Protein AF-A0A2V8Y2F1-F1 (afdb_monomer)

Sequence (222 aa):
MEEKAVNDWLDIAPEYLNFLLTFMWNPPRAFAEVAGSGKISRAITSILLGGVGFSYLIVLTAASPDLRKDTGKLAHLLRGLDYRLLPVAAVLLFTALGVVSHLAGKGYASLSKLGTKRVGKWDPKLGGAVEDSVNAAAGFAAVFVPFAAALLCAASWWPMHPRLGMMVAAGFPAVMAIVYFPWSLKSTHPHTGFFQAYFAFSGGLVLFVLVLTGLMRLVKAI

Radius of gyration: 19.15 Å; Cα contacts (8 Å, |Δi|>4): 283; chains: 1; bounding box: 52×43×52 Å

Solvent-accessible surface area (backbone atoms only — not comparable to full-atom values): 11508 Å² total; per-residue (Å²): 130,84,82,74,76,88,81,51,69,82,67,41,50,60,58,28,51,51,40,47,57,34,36,76,76,38,37,48,69,52,31,57,93,51,42,51,60,55,50,74,47,66,66,43,51,50,32,23,52,34,17,40,54,52,20,48,53,46,57,72,69,42,76,76,62,74,42,88,80,50,88,47,73,65,39,58,59,54,70,74,51,62,73,87,50,46,53,60,52,47,46,54,49,32,40,49,45,19,50,50,30,46,56,31,8,47,50,40,34,54,54,48,57,77,78,40,92,67,81,60,72,80,32,37,34,73,39,74,43,67,30,17,28,38,41,17,21,32,49,44,38,22,47,49,46,29,53,51,44,50,51,54,50,52,56,47,76,41,95,59,56,72,68,57,44,46,46,53,70,47,44,52,57,45,50,43,59,70,49,52,44,20,38,28,38,25,24,14,23,41,98,27,47,53,54,6,22,38,43,10,39,55,46,7,50,52,51,49,52,51,52,52,55,51,49,56,52,51,63,72,73,108

Nearest PDB structures (foldseek):
  2j96-assembly1_B  TM=2.165E-01  e=4.620E+00  Mastigocladus laminosus

Secondary structure (DSSP, 8-state):
-------SHHHHHHHHHHHHHHHHH-HHHHTTTTTT--S--HHHHHHHHHHHHHHHHHHHHS----GGG--SHHHHHHHTS-TTTHHHHHHHHHHHHHHHHHHHHHHHHHHHHHH----STTS----S-HHHHHHHHHHHHHHHHHHHHHHHHHHHHS---HHHHHIIIIIHHHHIIIIIHHHHHHHHSTT--HHHHHHHHHHHHHHHHHHHHHHHHHHTT-

Mean predicted aligned error: 8.05 Å

Structure (mmCIF, N/CA/C/O backbone):
data_AF-A0A2V8Y2F1-F1
#
_entry.id   AF-A0A2V8Y2F1-F1
#
loop_
_atom_site.group_PDB
_atom_site.id
_atom_site.type_symbol
_atom_site.label_atom_id
_atom_site.label_alt_id
_atom_site.label_comp_id
_atom_site.label_asym_id
_atom_site.label_entity_id
_atom_site.label_seq_id
_atom_site.pdbx_PDB_ins_code
_atom_site.Cartn_x
_atom_site.Cartn_y
_atom_site.Cartn_z
_atom_site.occupancy
_atom_site.B_iso_or_equiv
_atom_site.auth_seq_id
_atom_site.auth_comp_id
_atom_site.auth_asym_id
_atom_site.auth_atom_id
_atom_site.pdbx_PDB_model_num
ATOM 1 N N . MET A 1 1 ? 20.956 -22.434 0.386 1.00 36.25 1 MET A N 1
ATOM 2 C CA . MET A 1 1 ? 20.276 -21.837 1.552 1.00 36.25 1 MET A CA 1
ATOM 3 C C . MET A 1 1 ? 19.124 -22.750 1.886 1.00 36.25 1 MET A C 1
ATOM 5 O O . MET A 1 1 ? 18.288 -22.955 1.0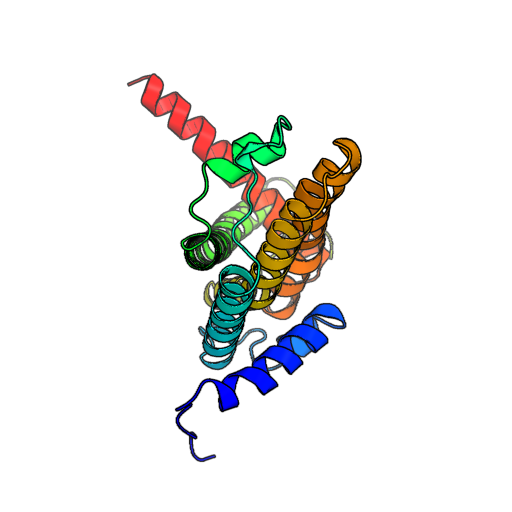16 1.00 36.25 1 MET A O 1
ATOM 9 N N . GLU A 1 2 ? 19.140 -23.366 3.063 1.00 34.84 2 GLU A N 1
ATOM 10 C CA . GLU A 1 2 ? 18.008 -24.160 3.541 1.00 34.84 2 GLU A CA 1
ATOM 11 C C . GLU A 1 2 ? 16.803 -23.239 3.737 1.00 34.84 2 GLU A C 1
ATOM 13 O O . GLU A 1 2 ? 16.893 -22.205 4.400 1.00 34.84 2 GLU A O 1
ATOM 18 N N . GLU A 1 3 ? 15.692 -23.588 3.096 1.00 43.00 3 GLU A N 1
ATOM 19 C CA . GLU A 1 3 ? 14.428 -22.873 3.190 1.00 43.00 3 GLU A CA 1
ATOM 20 C C . GLU A 1 3 ? 13.840 -23.156 4.580 1.00 43.00 3 GLU A C 1
ATOM 22 O O . GLU A 1 3 ? 13.180 -24.170 4.807 1.00 43.00 3 GLU A O 1
ATOM 27 N N . LYS A 1 4 ? 14.166 -22.304 5.559 1.00 49.72 4 LYS A N 1
ATOM 28 C CA . LYS A 1 4 ? 13.640 -22.425 6.921 1.00 49.72 4 LYS A CA 1
ATOM 29 C C . LYS A 1 4 ? 12.127 -22.210 6.852 1.00 49.72 4 LYS A C 1
ATOM 31 O O . LYS A 1 4 ? 11.665 -21.121 6.515 1.00 49.72 4 LYS A O 1
ATOM 36 N N . ALA A 1 5 ? 11.359 -23.267 7.103 1.00 48.41 5 ALA A N 1
ATOM 37 C CA . ALA A 1 5 ? 9.909 -23.190 7.162 1.00 48.41 5 ALA A CA 1
ATOM 38 C C . ALA A 1 5 ? 9.511 -22.162 8.233 1.00 48.41 5 ALA A C 1
ATOM 40 O O . ALA A 1 5 ? 9.839 -22.333 9.405 1.00 48.41 5 ALA A O 1
ATOM 41 N N . VAL A 1 6 ? 8.854 -21.081 7.807 1.00 51.31 6 VAL A N 1
ATOM 42 C CA . VAL A 1 6 ? 8.252 -20.076 8.691 1.00 51.31 6 VAL A CA 1
ATOM 43 C C . VAL A 1 6 ? 7.164 -20.789 9.491 1.00 51.31 6 VAL A C 1
ATOM 45 O O . VAL A 1 6 ? 6.084 -21.042 8.960 1.00 51.31 6 VAL A O 1
ATOM 48 N N . ASN A 1 7 ? 7.484 -21.187 10.722 1.00 54.84 7 ASN A N 1
ATOM 49 C CA . ASN A 1 7 ? 6.624 -22.053 11.528 1.00 54.84 7 ASN A CA 1
ATOM 50 C C . ASN A 1 7 ? 5.926 -21.303 12.670 1.00 54.84 7 ASN A C 1
ATOM 52 O O . ASN A 1 7 ? 4.973 -21.846 13.222 1.00 54.84 7 ASN A O 1
ATOM 56 N N . ASP A 1 8 ? 6.334 -20.070 13.000 1.00 66.69 8 ASP A N 1
ATOM 57 C CA . ASP A 1 8 ? 5.710 -19.312 14.087 1.00 66.69 8 ASP A CA 1
ATOM 58 C C . ASP A 1 8 ? 5.699 -17.788 13.852 1.00 66.69 8 ASP A C 1
ATOM 60 O O . ASP A 1 8 ? 6.547 -17.226 13.154 1.00 66.69 8 ASP A O 1
ATOM 64 N N . TRP A 1 9 ? 4.737 -17.090 14.462 1.00 67.81 9 TRP A N 1
ATOM 65 C CA . TRP A 1 9 ? 4.587 -15.627 14.397 1.00 67.81 9 TRP A CA 1
ATOM 66 C C . TRP A 1 9 ? 5.848 -14.880 14.859 1.00 67.81 9 TRP A C 1
ATOM 68 O O . TRP A 1 9 ? 6.162 -13.796 14.361 1.00 67.81 9 TRP A O 1
ATOM 78 N N . LEU A 1 10 ? 6.592 -15.479 15.791 1.00 75.81 10 LEU A N 1
ATOM 79 C CA . LEU A 1 10 ? 7.844 -14.942 16.321 1.00 75.81 10 LEU A CA 1
ATOM 80 C C . LEU A 1 10 ? 8.955 -14.839 15.267 1.00 75.81 10 LEU A C 1
ATOM 82 O O . LEU A 1 10 ? 9.834 -13.994 15.422 1.00 75.81 10 LEU A O 1
ATOM 86 N N . ASP A 1 11 ? 8.884 -15.617 14.183 1.00 79.56 11 ASP A N 1
ATOM 87 C CA . ASP A 1 11 ? 9.812 -15.500 13.053 1.00 79.56 11 ASP A CA 1
ATOM 88 C C . ASP A 1 11 ? 9.405 -14.359 12.102 1.00 79.56 11 ASP A C 1
ATOM 90 O O . ASP A 1 11 ? 10.255 -13.681 11.530 1.00 79.56 11 ASP A O 1
ATOM 94 N N . ILE A 1 12 ? 8.099 -14.095 11.969 1.00 83.88 12 ILE A N 1
ATOM 95 C CA . ILE A 1 12 ? 7.548 -13.065 11.071 1.00 83.88 12 ILE A CA 1
ATOM 96 C C . ILE A 1 12 ? 7.687 -11.664 11.678 1.00 83.88 12 ILE A C 1
ATOM 98 O O . ILE A 1 12 ? 7.919 -10.691 10.958 1.00 83.88 12 ILE A O 1
ATOM 102 N N . ALA A 1 13 ? 7.541 -11.529 12.999 1.00 86.25 13 ALA A N 1
ATOM 103 C CA . ALA A 1 13 ? 7.488 -10.227 13.662 1.00 86.25 13 ALA A CA 1
ATOM 104 C C . ALA A 1 13 ? 8.754 -9.359 13.464 1.00 86.25 13 ALA A C 1
ATOM 106 O O . ALA A 1 13 ? 8.596 -8.171 13.160 1.00 86.25 13 ALA A O 1
ATOM 107 N N . PRO A 1 14 ? 9.994 -9.884 13.575 1.00 89.81 14 PRO A N 1
ATOM 108 C CA . PRO A 1 14 ? 11.203 -9.101 13.317 1.00 89.81 14 PRO A CA 1
ATOM 109 C C . PRO A 1 14 ? 11.311 -8.640 11.860 1.00 89.81 14 PRO A C 1
ATOM 111 O O . PRO A 1 14 ? 11.638 -7.480 11.605 1.00 89.81 14 PRO A O 1
ATOM 114 N N . GLU A 1 15 ? 10.998 -9.521 10.905 1.00 91.44 15 GLU A N 1
ATOM 115 C CA . GLU A 1 15 ? 11.014 -9.196 9.474 1.00 91.44 15 GLU A CA 1
ATOM 116 C C . GLU A 1 15 ? 9.968 -8.133 9.137 1.00 91.44 15 GLU A C 1
ATOM 118 O O . GLU A 1 15 ? 10.270 -7.148 8.459 1.00 91.44 15 GLU A O 1
ATOM 123 N N . TYR A 1 16 ? 8.758 -8.28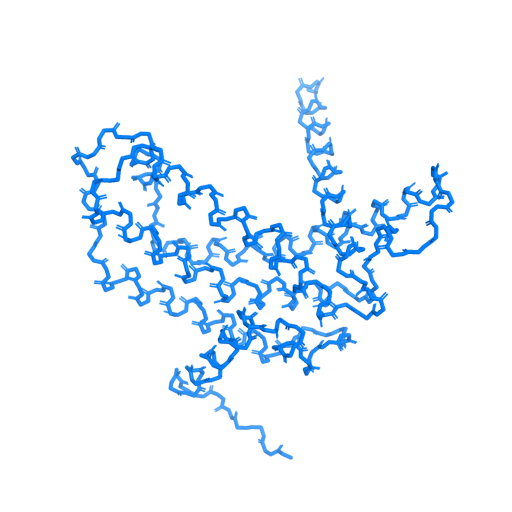3 9.680 1.00 93.56 16 TYR A N 1
ATOM 124 C CA . TYR A 1 16 ? 7.686 -7.304 9.563 1.00 93.56 16 TYR A CA 1
ATOM 125 C C . TYR A 1 16 ? 8.082 -5.944 10.142 1.00 93.56 16 TYR A C 1
ATOM 127 O O . TYR A 1 16 ? 7.915 -4.927 9.469 1.00 93.56 16 TYR A O 1
ATOM 135 N N . LEU A 1 17 ? 8.645 -5.899 11.354 1.00 93.19 17 LEU A N 1
ATOM 136 C CA . LEU A 1 17 ? 9.056 -4.640 11.978 1.00 93.19 17 LEU A CA 1
ATOM 137 C C . LEU A 1 17 ? 10.177 -3.958 11.184 1.00 93.19 17 LEU A C 1
ATOM 139 O O . LEU A 1 17 ? 10.137 -2.745 10.972 1.00 93.19 17 LEU A O 1
ATOM 143 N N . ASN A 1 18 ? 11.150 -4.733 10.702 1.00 95.06 18 ASN A N 1
ATOM 144 C CA . ASN A 1 18 ? 12.218 -4.214 9.858 1.00 95.06 18 ASN A CA 1
ATOM 145 C C . ASN A 1 18 ? 11.672 -3.659 8.534 1.00 95.06 18 ASN A C 1
ATOM 147 O O . ASN A 1 18 ? 12.053 -2.559 8.123 1.00 95.06 18 ASN A O 1
ATOM 151 N N . PHE A 1 19 ? 10.742 -4.374 7.893 1.00 96.19 19 PHE A N 1
ATOM 152 C CA . PHE A 1 19 ? 10.069 -3.896 6.689 1.00 96.19 19 PHE A CA 1
ATOM 153 C C . PHE A 1 19 ? 9.283 -2.614 6.965 1.00 96.19 19 PHE A C 1
ATOM 155 O O . PHE A 1 19 ? 9.448 -1.646 6.232 1.00 96.19 19 PHE A O 1
ATOM 162 N N . LEU A 1 20 ? 8.480 -2.571 8.033 1.00 95.06 20 LEU A N 1
ATOM 163 C CA . LEU A 1 20 ? 7.682 -1.412 8.437 1.00 95.06 20 LEU A CA 1
ATOM 164 C C . LEU A 1 20 ? 8.558 -0.165 8.602 1.00 95.06 20 LEU A C 1
ATOM 166 O O . LEU A 1 20 ? 8.306 0.863 7.975 1.00 95.06 20 LEU A O 1
ATOM 170 N N . LEU A 1 21 ? 9.612 -0.265 9.414 1.00 95.12 21 LEU A N 1
ATOM 171 C CA . LEU A 1 21 ? 10.534 0.841 9.673 1.00 95.12 21 LEU A CA 1
ATOM 172 C C . LEU A 1 21 ? 11.270 1.274 8.401 1.00 95.12 21 LEU A C 1
ATOM 174 O O . LEU A 1 21 ? 11.359 2.468 8.100 1.00 95.12 21 LEU A O 1
ATOM 178 N N . THR A 1 22 ? 11.754 0.306 7.621 1.00 96.12 22 THR A N 1
ATOM 179 C CA . THR A 1 22 ? 12.454 0.584 6.365 1.00 96.12 22 THR A CA 1
ATOM 180 C C . THR A 1 22 ? 11.519 1.220 5.346 1.00 96.12 22 THR A C 1
ATOM 182 O O . THR A 1 22 ? 11.924 2.161 4.676 1.00 96.12 22 THR A O 1
ATOM 185 N N . PHE A 1 23 ? 10.269 0.774 5.241 1.00 95.88 23 PHE A N 1
ATOM 186 C CA . PHE A 1 23 ? 9.280 1.330 4.324 1.00 95.88 23 PHE A CA 1
ATOM 187 C C . PHE A 1 23 ? 8.944 2.776 4.686 1.00 95.88 23 PHE A C 1
ATOM 189 O O . PHE A 1 23 ? 8.887 3.627 3.803 1.00 95.88 23 PHE A O 1
ATOM 196 N N . MET A 1 24 ? 8.780 3.076 5.976 1.00 93.06 24 MET A N 1
ATOM 197 C CA . MET A 1 24 ? 8.496 4.437 6.439 1.00 93.06 24 MET A CA 1
ATOM 198 C C . MET A 1 24 ? 9.642 5.412 6.138 1.00 93.06 24 MET A C 1
ATOM 200 O O . MET A 1 24 ? 9.391 6.575 5.834 1.00 93.06 24 MET A O 1
ATOM 204 N N . TRP A 1 25 ? 10.895 4.952 6.197 1.00 92.94 25 TRP A N 1
ATOM 205 C CA . TRP A 1 25 ? 12.065 5.807 5.971 1.00 92.94 25 TRP A CA 1
ATOM 206 C C . TRP A 1 25 ? 12.542 5.835 4.512 1.00 92.94 25 TRP A C 1
ATOM 208 O O . TRP A 1 25 ? 12.984 6.861 3.998 1.00 92.94 25 TRP A O 1
ATOM 218 N N . ASN A 1 26 ? 12.499 4.688 3.838 1.00 94.06 26 ASN A N 1
ATOM 219 C CA . ASN A 1 26 ? 13.033 4.469 2.499 1.00 94.06 26 ASN A CA 1
ATOM 220 C C . ASN A 1 26 ? 12.295 3.302 1.800 1.00 94.06 26 ASN A C 1
ATOM 222 O O . ASN A 1 26 ? 12.820 2.183 1.749 1.00 94.06 26 ASN A O 1
ATOM 226 N N . PRO A 1 27 ? 11.106 3.553 1.209 1.00 92.75 27 PRO A N 1
ATOM 227 C CA . PRO A 1 27 ? 10.323 2.525 0.521 1.00 92.75 27 PRO A CA 1
ATOM 228 C C . PRO A 1 27 ? 11.118 1.720 -0.523 1.00 92.75 27 PRO A C 1
ATOM 230 O O . PRO A 1 27 ? 11.019 0.495 -0.501 1.00 92.75 27 PRO A O 1
ATOM 233 N N . PRO A 1 28 ? 11.977 2.325 -1.376 1.00 93.69 28 PRO A N 1
ATOM 234 C CA . PRO A 1 28 ? 12.817 1.564 -2.307 1.00 93.69 28 PRO A CA 1
ATOM 235 C C . PRO A 1 28 ? 13.666 0.484 -1.652 1.00 93.69 28 PRO A C 1
ATOM 237 O O . PRO A 1 28 ? 13.802 -0.605 -2.201 1.00 93.69 28 PRO A O 1
ATOM 240 N N . ARG A 1 29 ? 14.226 0.776 -0.476 1.00 95.06 29 ARG A N 1
ATOM 241 C CA . ARG A 1 29 ? 15.045 -0.187 0.256 1.00 95.06 29 ARG A CA 1
ATOM 242 C C . ARG A 1 29 ? 14.203 -1.338 0.804 1.00 95.06 29 ARG A C 1
ATOM 244 O O . ARG A 1 29 ? 14.675 -2.467 0.788 1.00 95.06 29 ARG A O 1
ATOM 251 N N . ALA A 1 30 ? 12.969 -1.070 1.231 1.00 95.75 30 ALA A N 1
ATOM 252 C CA . ALA A 1 30 ? 12.065 -2.096 1.749 1.00 95.75 30 ALA A CA 1
ATOM 253 C C . ALA A 1 30 ? 11.664 -3.132 0.681 1.00 95.75 30 ALA A C 1
ATOM 255 O O . ALA A 1 30 ? 11.456 -4.294 1.007 1.00 95.75 30 ALA A O 1
ATOM 256 N N . PHE A 1 31 ? 11.601 -2.734 -0.595 1.00 96.00 31 PHE A N 1
ATOM 257 C CA . PHE A 1 31 ? 11.269 -3.629 -1.714 1.00 96.00 31 PHE A CA 1
ATOM 258 C C . PHE A 1 31 ? 12.482 -4.117 -2.514 1.00 96.00 31 PHE A C 1
ATOM 260 O O . PHE A 1 31 ? 12.295 -4.733 -3.561 1.00 96.00 31 PHE A O 1
ATOM 267 N N . ALA A 1 32 ? 13.712 -3.851 -2.066 1.00 93.31 32 ALA A N 1
ATOM 268 C CA . ALA A 1 32 ? 14.913 -4.077 -2.873 1.00 93.31 32 ALA A CA 1
ATOM 269 C C . ALA A 1 32 ? 15.027 -5.515 -3.416 1.00 93.31 32 ALA A C 1
ATOM 271 O O . ALA A 1 32 ? 15.434 -5.707 -4.557 1.00 93.31 32 ALA A O 1
ATOM 272 N N . GLU A 1 33 ? 14.612 -6.512 -2.634 1.00 90.69 33 GLU A N 1
ATOM 273 C CA . GLU A 1 33 ? 14.692 -7.933 -3.003 1.00 90.69 33 GLU A CA 1
ATOM 274 C C . GLU A 1 33 ? 13.604 -8.391 -3.985 1.00 90.69 33 GLU A C 1
ATOM 276 O O . GLU A 1 33 ? 13.720 -9.454 -4.590 1.00 90.69 33 GLU A O 1
ATOM 281 N N . VAL A 1 34 ? 12.538 -7.604 -4.156 1.00 92.56 34 VAL A N 1
ATOM 282 C CA . VAL A 1 34 ? 11.378 -7.965 -4.994 1.00 92.56 34 VAL A CA 1
ATOM 283 C C . VAL A 1 34 ? 11.178 -7.034 -6.186 1.00 92.56 34 VAL A C 1
ATOM 285 O O . VAL A 1 34 ? 10.284 -7.267 -7.005 1.00 92.56 34 VAL A O 1
ATOM 288 N N . ALA A 1 35 ? 11.995 -5.986 -6.286 1.00 92.31 35 ALA A N 1
ATOM 289 C CA . ALA A 1 35 ? 11.921 -4.977 -7.328 1.00 92.31 35 ALA A CA 1
ATOM 290 C C . ALA A 1 35 ? 12.106 -5.596 -8.722 1.00 92.31 35 ALA A C 1
ATOM 292 O O . ALA A 1 35 ? 13.145 -6.173 -9.033 1.00 92.31 35 ALA A O 1
ATOM 293 N N . GLY A 1 36 ? 11.086 -5.463 -9.572 1.00 90.12 36 GLY A N 1
ATOM 294 C CA . GLY A 1 36 ? 11.068 -5.973 -10.941 1.00 90.12 36 GLY A CA 1
ATOM 295 C C . GLY A 1 36 ? 11.156 -7.492 -11.053 1.00 90.12 36 GLY A C 1
ATOM 296 O O . GLY A 1 36 ? 11.567 -7.995 -12.096 1.00 90.12 36 GLY A O 1
ATOM 297 N N . SER A 1 37 ? 10.795 -8.220 -9.994 1.00 91.69 37 SER A N 1
ATOM 298 C CA . SER A 1 37 ? 10.843 -9.684 -9.982 1.00 91.69 37 SER A CA 1
ATOM 299 C C . SER A 1 37 ? 9.823 -10.327 -10.925 1.00 91.69 37 SER A C 1
ATOM 301 O O . SER A 1 37 ? 10.031 -11.466 -11.351 1.00 91.69 37 SER A O 1
ATOM 303 N N . GLY A 1 38 ? 8.720 -9.634 -11.239 1.00 89.69 38 GLY A N 1
ATOM 304 C CA . GLY A 1 38 ? 7.641 -10.164 -12.073 1.00 89.69 38 GLY A CA 1
ATOM 305 C C . GLY A 1 38 ? 6.954 -11.401 -11.484 1.00 89.69 38 GLY A C 1
ATOM 306 O O . GLY A 1 38 ? 6.308 -12.151 -12.211 1.00 89.69 38 GLY A O 1
ATOM 307 N N . LYS A 1 39 ? 7.120 -11.649 -10.180 1.00 93.38 39 LYS A N 1
ATOM 308 C CA . LYS A 1 39 ? 6.553 -12.789 -9.449 1.00 93.38 39 LYS A CA 1
ATOM 309 C C . LYS A 1 39 ? 5.985 -12.313 -8.122 1.00 93.38 39 LYS A C 1
ATOM 311 O O . LYS A 1 39 ? 6.545 -11.417 -7.495 1.00 93.38 39 LYS A O 1
ATOM 316 N N . ILE A 1 40 ? 4.903 -12.935 -7.659 1.00 91.06 40 ILE A N 1
ATOM 317 C CA . ILE A 1 40 ? 4.371 -12.658 -6.319 1.00 91.06 40 ILE A CA 1
ATOM 318 C C . ILE A 1 40 ? 5.378 -13.177 -5.291 1.00 91.06 40 ILE A C 1
ATOM 320 O O . ILE A 1 40 ? 5.714 -14.363 -5.275 1.00 91.06 40 ILE A O 1
ATOM 324 N N . SER A 1 41 ? 5.888 -12.280 -4.452 1.00 93.50 41 SER A N 1
ATOM 325 C CA . SER A 1 41 ? 6.909 -12.617 -3.469 1.00 93.50 41 SER A CA 1
ATOM 326 C C . SER A 1 41 ? 6.287 -13.274 -2.243 1.00 93.50 41 SER A C 1
ATOM 328 O O . SER A 1 41 ? 5.414 -12.705 -1.579 1.00 93.50 41 SER A O 1
ATOM 330 N N . ARG A 1 42 ? 6.799 -14.459 -1.897 1.00 91.06 42 ARG A N 1
ATOM 331 C CA . ARG A 1 42 ? 6.457 -15.141 -0.644 1.00 91.06 42 ARG A CA 1
ATOM 332 C C . ARG A 1 42 ? 6.828 -14.281 0.564 1.00 91.06 42 ARG A C 1
ATOM 334 O O . ARG A 1 42 ? 6.019 -14.174 1.474 1.00 91.06 42 ARG A O 1
ATOM 341 N N . ALA A 1 43 ? 7.984 -13.615 0.533 1.00 90.94 43 ALA A N 1
ATOM 342 C CA . ALA A 1 43 ? 8.428 -12.736 1.612 1.00 90.94 43 ALA A CA 1
ATOM 343 C C . ALA A 1 43 ? 7.437 -11.585 1.832 1.00 90.94 43 ALA A C 1
ATOM 345 O O . ALA A 1 43 ? 6.917 -11.430 2.928 1.00 90.94 43 ALA A O 1
ATOM 346 N N . ILE A 1 44 ? 7.067 -10.846 0.779 1.00 93.31 44 ILE A N 1
ATOM 347 C CA . ILE A 1 44 ? 6.088 -9.747 0.893 1.00 93.31 44 ILE A CA 1
ATOM 348 C C . ILE A 1 44 ? 4.711 -10.253 1.333 1.00 93.31 44 ILE A C 1
ATOM 350 O O . ILE A 1 44 ? 4.013 -9.569 2.078 1.00 93.31 44 ILE A O 1
ATOM 354 N N . THR A 1 45 ? 4.329 -11.463 0.924 1.00 91.06 45 THR A N 1
ATOM 355 C CA . THR A 1 45 ? 3.096 -12.102 1.400 1.00 91.06 45 THR A CA 1
ATOM 356 C C . THR A 1 45 ? 3.167 -12.398 2.902 1.00 91.06 45 THR A C 1
ATOM 358 O O . THR A 1 45 ? 2.222 -12.091 3.623 1.00 91.06 45 THR A O 1
ATOM 361 N N . SER A 1 46 ? 4.292 -12.915 3.406 1.00 90.44 46 SER A N 1
ATOM 362 C CA . SER A 1 46 ? 4.516 -13.091 4.847 1.00 90.44 46 SER A CA 1
ATOM 363 C C . SER A 1 46 ? 4.489 -11.757 5.598 1.00 90.44 46 SER A C 1
ATOM 365 O O . SER A 1 46 ? 3.851 -11.664 6.643 1.00 90.44 46 SER A O 1
ATOM 367 N N . ILE A 1 47 ? 5.094 -10.698 5.044 1.00 93.94 47 ILE A N 1
ATOM 368 C CA . ILE A 1 47 ? 5.041 -9.338 5.606 1.00 93.94 47 ILE A CA 1
ATOM 369 C C . ILE A 1 47 ? 3.599 -8.813 5.668 1.00 93.94 47 ILE A C 1
ATOM 371 O O . ILE A 1 47 ? 3.203 -8.228 6.676 1.00 93.94 47 ILE A O 1
ATOM 375 N N . LEU A 1 48 ? 2.792 -9.043 4.628 1.00 92.62 48 LEU A N 1
ATOM 376 C CA . LEU A 1 48 ? 1.368 -8.701 4.610 1.00 92.62 48 LEU A CA 1
ATOM 377 C C . LEU A 1 48 ? 0.600 -9.417 5.725 1.00 92.62 48 LEU A C 1
ATOM 379 O O . LEU A 1 48 ? -0.150 -8.769 6.455 1.00 92.62 48 LEU A O 1
ATOM 383 N N . LEU A 1 49 ? 0.811 -10.725 5.886 1.00 89.88 49 LEU A N 1
ATOM 384 C CA . LEU A 1 49 ? 0.224 -11.493 6.989 1.00 89.88 49 LEU A CA 1
ATOM 385 C C . LEU A 1 49 ? 0.699 -10.967 8.353 1.00 89.88 49 LEU A C 1
ATOM 387 O O . LEU A 1 49 ? -0.110 -10.865 9.273 1.00 89.88 49 LEU A O 1
ATOM 391 N N . GLY A 1 50 ? 1.963 -10.542 8.444 1.00 90.12 50 GLY A N 1
ATOM 392 C CA . GLY A 1 50 ? 2.524 -9.741 9.533 1.00 90.12 50 GLY A CA 1
ATOM 393 C C . GLY A 1 50 ? 1.667 -8.516 9.861 1.00 90.12 50 GLY A C 1
ATOM 394 O O . GLY A 1 50 ? 1.130 -8.384 10.957 1.00 90.12 50 GLY A O 1
ATOM 395 N N . GLY A 1 51 ? 1.455 -7.635 8.886 1.00 91.56 51 GLY A N 1
ATOM 396 C CA . GLY A 1 51 ? 0.645 -6.429 9.069 1.00 91.56 51 GLY A CA 1
ATOM 397 C C . GLY A 1 51 ? -0.799 -6.720 9.487 1.00 91.56 51 GLY A C 1
ATOM 398 O O . GLY A 1 51 ? -1.338 -6.052 10.372 1.00 91.56 51 GLY A O 1
ATOM 399 N N . VAL A 1 52 ? -1.414 -7.758 8.911 1.00 89.56 52 VAL A N 1
ATOM 400 C CA . VAL A 1 52 ? -2.766 -8.212 9.277 1.00 89.56 52 VAL A CA 1
ATOM 401 C C . VAL A 1 52 ? -2.806 -8.721 10.713 1.00 89.56 52 VAL A C 1
ATOM 403 O O . VAL A 1 52 ? -3.634 -8.252 11.495 1.00 89.56 52 VAL A O 1
ATOM 406 N N . GLY A 1 53 ? -1.903 -9.628 11.089 1.00 88.62 53 GLY A N 1
ATOM 407 C CA . GLY A 1 53 ? -1.805 -10.146 12.454 1.00 88.62 53 GLY A CA 1
ATOM 408 C C . GLY A 1 53 ? -1.597 -9.023 13.469 1.00 88.62 53 GLY A C 1
ATOM 409 O O . GLY A 1 53 ? -2.312 -8.945 14.468 1.00 88.62 53 GLY A O 1
ATOM 410 N N . PHE A 1 54 ? -0.708 -8.076 13.162 1.00 89.62 54 PHE A N 1
ATOM 411 C CA . PHE A 1 54 ? -0.468 -6.914 14.013 1.00 89.62 54 PHE A CA 1
ATOM 412 C C . PHE A 1 54 ? -1.701 -6.007 14.132 1.00 89.62 54 PHE A C 1
ATOM 414 O O . PHE A 1 54 ? -2.033 -5.551 15.226 1.00 89.62 54 PHE A O 1
ATOM 421 N N . SER A 1 55 ? -2.440 -5.795 13.041 1.00 89.12 55 SER A N 1
ATOM 422 C CA . SER A 1 55 ? -3.691 -5.032 13.084 1.00 89.12 55 SER A CA 1
ATOM 423 C C . SER A 1 55 ? -4.774 -5.713 13.929 1.00 89.12 55 SER A C 1
ATOM 425 O O . SER A 1 55 ? -5.478 -5.032 14.673 1.00 89.12 55 SER A O 1
ATOM 427 N N . TYR A 1 56 ? -4.864 -7.048 13.900 1.00 87.19 56 TYR A N 1
ATOM 428 C CA . TYR A 1 56 ? -5.750 -7.796 14.790 1.00 87.19 56 TYR A CA 1
ATOM 429 C C . TYR A 1 56 ? -5.348 -7.643 16.253 1.00 87.19 56 TYR A C 1
ATOM 431 O O . TYR A 1 56 ? -6.218 -7.410 17.088 1.00 87.19 56 TYR A O 1
ATOM 439 N N . LEU A 1 57 ? -4.052 -7.711 16.570 1.00 87.25 57 LEU A N 1
ATOM 440 C CA . LEU A 1 57 ? -3.566 -7.459 17.929 1.00 87.25 57 LEU A CA 1
ATOM 441 C C . LEU A 1 57 ? -3.975 -6.065 18.414 1.00 87.25 57 LEU A C 1
ATOM 443 O O . LEU A 1 57 ? -4.471 -5.939 19.531 1.00 87.25 57 LEU A O 1
ATOM 447 N N . ILE A 1 58 ? -3.849 -5.036 17.571 1.00 86.88 58 ILE A N 1
ATOM 448 C CA . ILE A 1 58 ? -4.302 -3.675 17.893 1.00 86.88 58 ILE A CA 1
ATOM 449 C C . ILE A 1 58 ? -5.806 -3.657 18.182 1.00 86.88 58 ILE A C 1
ATOM 451 O O . ILE A 1 58 ? -6.215 -3.176 19.232 1.00 86.88 58 ILE A O 1
ATOM 455 N N . VAL A 1 59 ? -6.631 -4.211 17.290 1.00 81.19 59 VAL A N 1
ATOM 456 C CA . VAL A 1 59 ? -8.098 -4.190 17.432 1.00 81.19 59 VAL A CA 1
ATOM 457 C C . VAL A 1 59 ? -8.581 -4.999 18.641 1.00 81.19 59 VAL A C 1
ATOM 459 O O . VAL A 1 59 ? -9.568 -4.627 19.267 1.00 81.19 59 VAL A O 1
ATOM 462 N N . LEU A 1 60 ? -7.914 -6.107 18.971 1.00 82.44 60 LEU A N 1
ATOM 463 C CA . LEU A 1 60 ? -8.292 -6.966 20.098 1.00 82.44 60 LEU A CA 1
ATOM 464 C C . LEU A 1 60 ? -7.848 -6.403 21.452 1.00 82.44 60 LEU A C 1
ATOM 466 O O . LEU A 1 60 ? -8.534 -6.613 22.451 1.00 82.44 60 LEU A O 1
ATOM 470 N N . THR A 1 61 ? -6.702 -5.719 21.499 1.00 81.19 61 THR A N 1
ATOM 471 C CA . THR A 1 61 ? -6.160 -5.140 22.742 1.00 81.19 61 THR A CA 1
ATOM 472 C C . THR A 1 61 ? -6.709 -3.750 23.024 1.00 81.19 61 THR A C 1
ATOM 474 O O . THR A 1 61 ? -6.909 -3.389 24.185 1.00 81.19 61 THR A O 1
ATOM 477 N N . ALA A 1 62 ? -6.992 -2.970 21.983 1.00 70.06 62 ALA A N 1
ATOM 478 C CA . ALA A 1 62 ? -7.655 -1.697 22.143 1.00 70.06 62 ALA A CA 1
ATOM 479 C C . ALA A 1 62 ? -9.147 -1.946 22.403 1.00 70.06 62 ALA A C 1
ATOM 481 O O . ALA A 1 62 ? -9.852 -2.455 21.536 1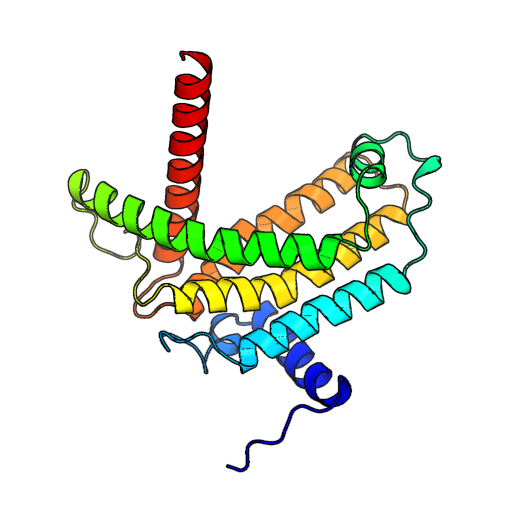.00 70.06 62 ALA A O 1
ATOM 482 N N . ALA A 1 63 ? -9.627 -1.612 23.607 1.00 55.94 63 ALA A N 1
ATOM 483 C CA . ALA A 1 63 ? -11.031 -1.739 23.992 1.00 55.94 63 ALA A CA 1
ATOM 484 C C . ALA A 1 63 ? -11.961 -1.281 22.858 1.00 55.94 63 ALA A C 1
ATOM 486 O O . ALA A 1 63 ? -11.777 -0.181 22.328 1.00 55.94 63 ALA A O 1
ATOM 487 N N . SER A 1 64 ? -12.934 -2.139 22.504 1.00 54.56 64 SER A N 1
ATOM 488 C CA . SER A 1 64 ? -13.906 -1.869 21.442 1.00 54.56 64 SER A CA 1
ATOM 489 C C . SER A 1 64 ? -14.433 -0.446 21.610 1.00 54.56 64 SER A C 1
ATOM 491 O O . SER A 1 64 ? -14.930 -0.142 22.697 1.00 54.56 64 SER A O 1
ATOM 493 N N . PRO A 1 65 ? -14.348 0.397 20.570 1.00 54.91 65 PRO A N 1
ATOM 494 C CA . PRO A 1 65 ? -14.844 1.762 20.589 1.00 54.91 65 PRO A CA 1
ATOM 495 C C . PRO A 1 65 ? -16.243 1.820 21.226 1.00 54.91 65 PRO A C 1
ATOM 497 O O . PRO A 1 65 ? -17.217 1.430 20.577 1.00 54.91 65 PRO A O 1
ATOM 500 N N . ASP A 1 66 ? -16.397 2.288 22.475 1.00 54.69 66 ASP A N 1
ATOM 501 C CA . ASP A 1 66 ? -17.729 2.588 23.028 1.00 54.69 66 ASP A CA 1
ATOM 502 C C . ASP A 1 66 ? -18.194 3.932 22.456 1.00 54.69 66 ASP A C 1
ATOM 504 O O . ASP A 1 66 ? -18.431 4.924 23.142 1.00 54.69 66 ASP A O 1
ATOM 508 N N . LEU A 1 67 ? -18.299 3.960 21.125 1.00 55.31 67 LEU A N 1
ATOM 509 C CA . LEU A 1 67 ? -18.722 5.107 20.335 1.00 55.31 67 LEU A CA 1
ATOM 510 C C . LEU A 1 67 ? -20.183 5.446 20.589 1.00 55.31 67 LEU A C 1
ATOM 512 O O . LEU A 1 67 ? -20.650 6.421 20.013 1.00 55.31 67 LEU A O 1
ATOM 516 N N . ARG A 1 68 ? -20.922 4.668 21.399 1.00 50.66 68 ARG A N 1
ATOM 517 C CA . ARG A 1 68 ? -22.373 4.797 21.630 1.00 50.66 68 ARG A CA 1
ATOM 518 C C . ARG A 1 68 ? -22.779 6.178 22.147 1.00 50.66 68 ARG A C 1
ATOM 520 O O . ARG A 1 68 ? -23.917 6.584 21.922 1.00 50.66 68 ARG A O 1
ATOM 527 N N . LYS A 1 69 ? -21.860 6.915 22.780 1.00 53.62 69 LYS A N 1
ATOM 528 C CA . LYS A 1 69 ? -22.105 8.263 23.322 1.00 53.62 69 LYS A CA 1
ATOM 529 C C . LYS A 1 69 ? -21.669 9.417 22.404 1.00 53.62 69 LYS A C 1
ATOM 531 O O . LYS A 1 69 ? -22.061 10.548 22.661 1.00 53.62 69 LYS A O 1
ATOM 536 N N . ASP A 1 70 ? -20.917 9.156 21.332 1.00 58.50 70 ASP A N 1
ATOM 537 C CA . ASP A 1 70 ? -20.421 10.198 20.417 1.00 58.50 70 ASP A CA 1
ATOM 538 C C . ASP A 1 70 ? -21.410 10.465 19.264 1.00 58.50 70 ASP A C 1
ATOM 540 O O . ASP A 1 70 ? -21.713 9.574 18.470 1.00 58.50 70 ASP A O 1
ATOM 544 N N . THR A 1 71 ? -21.945 11.685 19.180 1.00 59.88 71 THR A N 1
ATOM 545 C CA . THR A 1 71 ? -22.924 12.115 18.163 1.00 59.88 71 THR A CA 1
ATOM 546 C C . THR A 1 71 ? -22.285 12.578 16.847 1.00 59.88 71 THR A C 1
ATOM 548 O O . THR A 1 71 ? -22.994 12.969 15.915 1.00 59.88 71 THR A O 1
ATOM 551 N N . GLY A 1 72 ? -20.954 12.536 16.732 1.00 62.75 72 GLY A N 1
ATOM 552 C CA . GLY A 1 72 ? -20.233 12.931 15.528 1.00 62.75 72 GLY A CA 1
ATOM 553 C C . GLY A 1 72 ? -20.534 12.046 14.310 1.00 62.75 72 GLY A C 1
ATOM 554 O O . GLY A 1 72 ? -20.709 10.832 14.408 1.00 62.75 72 GLY A O 1
ATOM 555 N N . LYS A 1 73 ? -20.520 12.640 13.105 1.00 64.19 73 LYS A N 1
ATOM 556 C CA . LYS A 1 73 ? -20.708 11.910 11.830 1.00 64.19 73 LYS A CA 1
ATOM 557 C C . LYS A 1 73 ? -19.694 10.774 11.637 1.00 64.19 73 LYS A C 1
ATOM 559 O O . LYS A 1 73 ? -20.039 9.738 11.078 1.00 64.19 73 LYS A O 1
ATOM 564 N N . LEU A 1 74 ? -18.461 10.962 12.115 1.00 62.25 74 LEU A N 1
ATOM 565 C CA . LEU A 1 74 ? -17.419 9.935 12.084 1.00 62.25 74 LEU A CA 1
ATOM 566 C C . LEU A 1 74 ? -17.784 8.759 12.999 1.00 62.25 74 LEU A C 1
ATOM 568 O O . LEU A 1 74 ? -17.727 7.621 12.555 1.00 62.25 74 LEU A O 1
ATOM 572 N N . ALA A 1 75 ? -18.254 9.019 14.221 1.00 62.91 75 ALA A N 1
ATOM 573 C CA . ALA A 1 75 ? -18.727 7.975 15.127 1.00 62.91 75 ALA A CA 1
ATOM 574 C C . ALA A 1 75 ? -19.909 7.191 14.532 1.00 62.91 75 ALA A C 1
ATOM 576 O O . ALA A 1 75 ? -19.943 5.970 14.640 1.00 62.91 75 ALA A O 1
ATOM 577 N N . HIS A 1 76 ? -20.834 7.852 13.826 1.00 65.62 76 HIS A N 1
ATOM 578 C CA . HIS A 1 76 ? -21.921 7.161 13.123 1.00 65.62 76 HIS A CA 1
ATOM 579 C C . HIS A 1 76 ? -21.414 6.247 11.992 1.00 65.62 76 HIS A C 1
ATOM 581 O O . HIS A 1 76 ? -21.907 5.129 11.851 1.00 65.62 76 HIS A O 1
ATOM 587 N N . LEU A 1 77 ? -20.446 6.697 11.187 1.00 65.00 77 LEU A N 1
ATOM 588 C CA . LEU A 1 77 ? -19.832 5.874 10.137 1.00 65.00 77 LEU A CA 1
ATOM 589 C C . LEU A 1 77 ? -19.115 4.655 10.742 1.00 65.00 77 LEU A C 1
ATOM 591 O O . LEU A 1 77 ? -19.268 3.534 10.270 1.00 65.00 77 LEU A O 1
ATOM 595 N N . LEU A 1 78 ? -18.365 4.889 11.818 1.00 66.50 78 LEU A N 1
ATOM 596 C CA . LEU A 1 78 ? -17.537 3.896 12.487 1.00 66.50 78 LEU A CA 1
ATOM 597 C C . LEU A 1 78 ? -18.352 2.838 13.252 1.00 66.50 78 LEU A C 1
ATOM 599 O O . LEU A 1 78 ? -17.985 1.668 13.238 1.00 66.50 78 LEU A O 1
ATOM 603 N N . ARG A 1 79 ? -19.506 3.201 13.831 1.00 67.81 79 ARG A N 1
ATOM 604 C CA . ARG A 1 79 ? -20.434 2.254 14.487 1.00 67.81 79 ARG A CA 1
ATOM 605 C C . ARG A 1 79 ? -21.005 1.190 13.543 1.00 67.81 79 ARG A C 1
ATOM 607 O O . ARG A 1 79 ? -21.418 0.138 14.016 1.00 67.81 79 ARG A O 1
ATOM 614 N N . GLY A 1 80 ? -21.085 1.476 12.243 1.00 66.06 80 GLY A N 1
ATOM 615 C CA . GLY A 1 80 ? -21.598 0.536 11.243 1.00 66.06 80 GLY A CA 1
ATOM 616 C C . GLY A 1 80 ? -20.566 -0.479 10.748 1.00 66.06 80 GLY A C 1
ATOM 617 O O . GLY A 1 80 ? -20.918 -1.354 9.961 1.00 66.06 80 GLY A O 1
ATOM 618 N N . LEU A 1 81 ? -19.302 -0.357 11.166 1.00 69.06 81 LEU A N 1
ATOM 619 C CA . LEU A 1 81 ? -18.211 -1.211 10.707 1.00 69.06 81 LEU A CA 1
ATOM 620 C C . LEU A 1 81 ? -17.942 -2.332 11.712 1.00 69.06 81 LEU A C 1
ATOM 622 O O . LEU A 1 81 ? -17.736 -2.085 12.899 1.00 69.06 81 LEU A O 1
ATOM 626 N N . ASP A 1 82 ? -17.870 -3.569 11.222 1.00 74.31 82 ASP A N 1
ATOM 627 C CA . ASP A 1 82 ? -17.304 -4.665 12.003 1.00 74.31 82 ASP A CA 1
ATOM 628 C C . ASP A 1 82 ? -15.774 -4.555 11.991 1.00 74.31 82 ASP A C 1
ATOM 630 O O . ASP A 1 82 ? -15.101 -4.908 11.017 1.00 74.31 82 ASP A O 1
ATOM 634 N N . TYR A 1 83 ? -15.217 -4.061 13.095 1.00 70.06 83 TYR A N 1
ATOM 635 C CA . TYR A 1 83 ? -13.777 -3.875 13.268 1.00 70.06 83 TYR A CA 1
ATOM 636 C C . TYR A 1 83 ? -12.969 -5.167 13.126 1.00 70.06 83 TYR A C 1
ATOM 638 O O . TYR A 1 83 ? -11.793 -5.108 12.770 1.00 70.06 83 TYR A O 1
ATOM 646 N N . ARG A 1 84 ? -13.586 -6.336 13.345 1.00 72.44 84 ARG A N 1
ATOM 647 C CA . ARG A 1 84 ? -12.925 -7.638 13.169 1.00 72.44 84 ARG A CA 1
ATOM 648 C C . ARG A 1 84 ? -12.733 -7.992 11.698 1.00 72.44 84 ARG A C 1
ATOM 650 O O . ARG A 1 84 ? -11.842 -8.770 11.369 1.00 72.44 84 ARG A O 1
ATOM 657 N N . LEU A 1 85 ? -13.547 -7.428 10.809 1.00 77.12 85 LEU A N 1
ATOM 658 C CA . LEU A 1 85 ? -13.447 -7.656 9.368 1.00 77.12 85 LEU A CA 1
ATOM 659 C C . LEU A 1 85 ? -12.553 -6.626 8.672 1.00 77.12 85 LEU A C 1
ATOM 661 O O . LEU A 1 85 ? -12.112 -6.875 7.552 1.00 77.12 85 LEU A O 1
ATOM 665 N N . LEU A 1 86 ? -12.248 -5.496 9.324 1.00 74.94 86 LEU A N 1
ATOM 666 C CA . LEU A 1 86 ? -11.462 -4.411 8.730 1.00 74.94 86 LEU A CA 1
ATOM 667 C C . LEU A 1 86 ? -10.084 -4.849 8.211 1.00 74.94 86 LEU A C 1
ATOM 669 O O . LEU A 1 86 ? -9.775 -4.476 7.079 1.00 74.94 86 LEU A O 1
ATOM 673 N N . PRO A 1 87 ? -9.273 -5.643 8.942 1.00 78.81 87 PRO A N 1
ATOM 674 C CA . PRO A 1 87 ? -7.981 -6.087 8.425 1.00 78.81 87 PRO A CA 1
ATOM 675 C C . PRO A 1 87 ? -8.095 -6.845 7.101 1.00 78.81 87 PRO A C 1
ATOM 677 O O . PRO A 1 87 ? -7.418 -6.513 6.130 1.00 78.81 87 PRO A O 1
ATOM 680 N N . VAL A 1 88 ? -9.004 -7.821 7.033 1.00 79.50 88 VAL A N 1
ATOM 681 C CA . VAL A 1 88 ? -9.207 -8.664 5.845 1.00 79.50 88 VAL A CA 1
ATOM 682 C C . VAL A 1 88 ? -9.809 -7.859 4.697 1.00 79.50 88 VAL A C 1
ATOM 684 O O . VAL A 1 88 ? -9.321 -7.936 3.570 1.00 79.50 88 VAL A O 1
ATOM 687 N N . ALA A 1 89 ? -10.830 -7.045 4.977 1.00 78.38 89 ALA A N 1
ATOM 688 C CA . ALA A 1 89 ? -11.449 -6.181 3.979 1.00 78.38 89 ALA A CA 1
ATOM 689 C C . ALA A 1 89 ? -10.435 -5.197 3.380 1.00 78.38 89 ALA A C 1
ATOM 691 O O . ALA A 1 89 ? -10.426 -4.988 2.167 1.00 78.38 89 ALA A O 1
ATOM 692 N N . ALA A 1 90 ? -9.549 -4.634 4.206 1.00 75.00 90 ALA A N 1
ATOM 693 C CA . ALA A 1 90 ? -8.514 -3.725 3.746 1.00 75.00 90 ALA A CA 1
ATOM 694 C C . ALA A 1 90 ? -7.484 -4.436 2.859 1.00 75.00 90 ALA A C 1
ATOM 696 O O . ALA A 1 90 ? -7.133 -3.902 1.810 1.00 75.00 90 ALA A O 1
ATOM 697 N N . VAL A 1 91 ? -7.051 -5.652 3.206 1.00 78.81 91 VAL A N 1
ATOM 698 C CA . VAL A 1 91 ? -6.159 -6.434 2.333 1.00 78.81 91 VAL A CA 1
ATOM 699 C C . 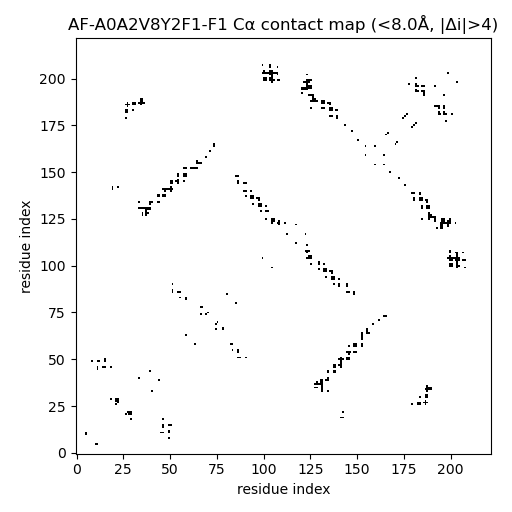VAL A 1 91 ? -6.796 -6.700 0.977 1.00 78.81 91 VAL A C 1
ATOM 701 O O . VAL A 1 91 ? -6.191 -6.383 -0.044 1.00 78.81 91 VAL A O 1
ATOM 704 N N . LEU A 1 92 ? -8.029 -7.213 0.954 1.00 81.06 92 LEU A N 1
ATOM 705 C CA . LEU A 1 92 ? -8.745 -7.473 -0.297 1.00 81.06 92 LEU A CA 1
ATOM 706 C C . LEU A 1 92 ? -8.887 -6.198 -1.132 1.00 81.06 92 LEU A C 1
ATOM 708 O O . LEU A 1 92 ? -8.640 -6.219 -2.339 1.00 81.06 92 LEU A O 1
ATOM 712 N N . LEU A 1 93 ? -9.226 -5.082 -0.483 1.00 80.31 93 LEU A N 1
ATOM 713 C CA . LEU A 1 93 ? -9.335 -3.780 -1.126 1.00 80.31 93 LEU A CA 1
ATOM 714 C C . LEU A 1 93 ? -8.004 -3.341 -1.740 1.00 80.31 93 LEU A C 1
ATOM 716 O O . LEU A 1 93 ? -7.992 -2.922 -2.894 1.00 80.31 93 LEU A O 1
ATOM 720 N N . PHE A 1 94 ? -6.888 -3.436 -1.014 1.00 80.12 94 PHE A N 1
ATOM 721 C CA . PHE A 1 94 ? -5.591 -2.990 -1.524 1.00 80.12 94 PHE A CA 1
ATOM 722 C C . PHE A 1 94 ? -5.034 -3.911 -2.598 1.00 80.12 94 PHE A C 1
ATOM 724 O O . PHE A 1 94 ? -4.497 -3.410 -3.582 1.00 80.12 94 PHE A O 1
ATOM 731 N N . THR A 1 95 ? -5.208 -5.227 -2.482 1.00 77.62 95 THR A N 1
ATOM 732 C CA . THR A 1 95 ? -4.842 -6.159 -3.555 1.00 77.62 95 THR A CA 1
ATOM 733 C C . THR A 1 95 ? -5.654 -5.875 -4.817 1.00 77.62 95 THR A C 1
ATOM 735 O O . THR A 1 95 ? -5.076 -5.742 -5.897 1.00 77.62 95 THR A O 1
ATOM 738 N N . ALA A 1 96 ? -6.974 -5.699 -4.689 1.00 80.31 96 ALA A N 1
ATOM 739 C CA . ALA A 1 96 ? -7.824 -5.307 -5.809 1.00 80.31 96 ALA A CA 1
ATOM 740 C C . ALA A 1 96 ? -7.389 -3.954 -6.390 1.00 80.31 96 ALA A C 1
ATOM 742 O O . ALA A 1 96 ? -7.263 -3.823 -7.605 1.00 80.31 96 ALA A O 1
ATOM 743 N N . LEU A 1 97 ? -7.081 -2.970 -5.542 1.00 76.56 97 LEU A N 1
ATOM 744 C CA . LEU A 1 97 ? -6.587 -1.661 -5.964 1.00 76.56 97 LEU A CA 1
ATOM 745 C C . LEU A 1 97 ? -5.245 -1.768 -6.697 1.00 76.56 97 LEU A C 1
ATOM 747 O O . LEU A 1 97 ? -5.059 -1.088 -7.699 1.00 76.56 97 LEU A O 1
ATOM 751 N N . GLY A 1 98 ? -4.327 -2.628 -6.256 1.00 76.75 98 GLY A N 1
ATOM 752 C CA . GLY A 1 98 ? -3.062 -2.910 -6.937 1.00 76.75 98 GLY A CA 1
ATOM 753 C C . GLY A 1 98 ? -3.282 -3.449 -8.349 1.00 76.75 98 GLY A C 1
ATOM 754 O O . GLY A 1 98 ? -2.765 -2.894 -9.314 1.00 76.75 98 GLY A O 1
ATOM 755 N N . VAL A 1 99 ? -4.132 -4.468 -8.492 1.00 82.81 99 VAL A N 1
ATOM 756 C CA . VAL A 1 99 ? -4.455 -5.058 -9.802 1.00 82.81 99 VAL A CA 1
ATOM 757 C C . VAL A 1 99 ? -5.176 -4.053 -10.705 1.00 82.81 99 VAL A C 1
ATOM 759 O O . VAL A 1 99 ? -4.784 -3.849 -11.857 1.00 82.81 99 VAL A O 1
ATOM 762 N N . VAL A 1 100 ? -6.208 -3.387 -10.185 1.00 81.44 100 VAL A N 1
ATOM 763 C CA . VAL A 1 100 ? -7.006 -2.410 -10.938 1.00 81.44 100 VAL A CA 1
ATOM 764 C C . VAL A 1 100 ? -6.156 -1.209 -11.335 1.00 81.44 100 VAL A C 1
ATOM 766 O O . VAL A 1 100 ? -6.211 -0.790 -12.488 1.00 81.44 100 VAL A O 1
ATOM 769 N N . SER A 1 101 ? -5.339 -0.672 -10.428 1.00 74.69 101 SER A N 1
ATOM 770 C CA . SER A 1 101 ? -4.455 0.458 -10.731 1.00 74.69 101 SER A CA 1
ATOM 771 C C . SER A 1 101 ? -3.400 0.110 -11.770 1.00 74.69 101 SER A C 1
ATOM 773 O O . SER A 1 101 ? -3.082 0.958 -12.601 1.00 74.69 101 SER A O 1
ATOM 775 N N . HIS A 1 102 ? -2.913 -1.131 -11.800 1.00 81.00 102 HIS A N 1
ATOM 776 C CA . HIS A 1 102 ? -1.996 -1.576 -12.842 1.00 81.00 102 HIS A CA 1
ATOM 777 C C . HIS A 1 102 ? -2.667 -1.644 -14.211 1.00 81.00 102 HIS A C 1
ATOM 779 O O . HIS A 1 102 ? -2.151 -1.090 -15.182 1.00 81.00 102 HIS A O 1
ATOM 785 N N . LEU A 1 103 ? -3.834 -2.290 -14.302 1.00 84.56 103 LEU A N 1
ATOM 786 C CA . LEU A 1 103 ? -4.576 -2.419 -15.560 1.00 84.56 103 LEU A CA 1
ATOM 787 C C . LEU A 1 103 ? -5.051 -1.055 -16.069 1.00 84.56 103 LEU A C 1
ATOM 789 O O . LEU A 1 103 ? -4.794 -0.692 -17.219 1.00 84.56 103 LEU A O 1
ATOM 793 N N . ALA A 1 104 ? -5.688 -0.268 -15.203 1.00 80.81 104 ALA A N 1
ATOM 794 C CA . ALA A 1 104 ? -6.175 1.061 -15.538 1.00 80.81 104 ALA A CA 1
ATOM 795 C C . ALA A 1 104 ? -5.024 2.041 -15.794 1.00 80.81 104 ALA A C 1
ATOM 797 O O . ALA A 1 104 ? -5.115 2.860 -16.703 1.00 80.81 104 ALA A O 1
ATOM 798 N N . GLY A 1 105 ? -3.919 1.934 -15.055 1.00 79.38 105 GLY A N 1
ATOM 799 C CA . GLY A 1 105 ? -2.721 2.748 -15.246 1.00 79.38 105 GLY A CA 1
ATOM 800 C C . GLY A 1 105 ? -2.011 2.446 -16.564 1.00 79.38 105 GLY A C 1
ATOM 801 O O . GLY A 1 105 ? -1.636 3.378 -17.275 1.00 79.38 105 GLY A O 1
ATOM 802 N N . LYS A 1 106 ? -1.888 1.168 -16.954 1.00 81.00 106 LYS A N 1
ATOM 803 C CA . LYS A 1 106 ? -1.392 0.780 -18.289 1.00 81.00 106 LYS A CA 1
ATOM 804 C C . LYS A 1 106 ? -2.338 1.224 -19.403 1.00 81.00 106 LYS A C 1
ATOM 806 O O . LYS A 1 106 ? -1.868 1.705 -20.437 1.00 81.00 106 LYS A O 1
ATOM 811 N N . GLY A 1 107 ? -3.649 1.107 -19.192 1.00 79.50 107 GLY A N 1
ATOM 812 C CA . GLY A 1 107 ? -4.662 1.618 -20.117 1.00 79.50 107 GLY A CA 1
ATOM 813 C C . GLY A 1 107 ? -4.534 3.128 -20.309 1.00 79.50 107 GLY A C 1
ATOM 814 O O . GLY A 1 107 ? -4.383 3.602 -21.433 1.00 79.50 107 GLY A O 1
ATOM 815 N N . TYR A 1 108 ? -4.476 3.880 -19.211 1.00 80.19 108 TYR A N 1
ATOM 816 C CA . TYR A 1 108 ? -4.282 5.327 -19.219 1.00 80.19 108 TYR A CA 1
ATOM 817 C C . TYR A 1 108 ? -2.963 5.732 -19.887 1.00 80.19 108 TYR A C 1
ATOM 819 O O . TYR A 1 108 ? -2.972 6.606 -20.745 1.00 80.19 108 TYR A O 1
ATOM 827 N N . ALA A 1 109 ? -1.852 5.059 -19.573 1.00 79.12 109 ALA A N 1
ATOM 828 C CA . ALA A 1 109 ? -0.554 5.291 -20.210 1.00 79.12 109 ALA A CA 1
ATOM 829 C C . ALA A 1 109 ? -0.558 4.999 -21.721 1.00 79.12 109 ALA A C 1
ATOM 831 O O . ALA A 1 109 ? 0.200 5.592 -22.487 1.00 79.12 109 ALA A O 1
ATOM 832 N N . SER A 1 110 ? -1.398 4.068 -22.172 1.00 81.06 110 SER A N 1
ATOM 833 C CA . SER A 1 110 ? -1.563 3.776 -23.598 1.00 81.06 110 SER A CA 1
ATOM 834 C C . SER A 1 110 ? -2.400 4.860 -24.282 1.00 81.06 110 SER A C 1
ATOM 836 O O . SER A 1 110 ? -2.032 5.333 -25.354 1.00 81.06 110 SER A O 1
ATOM 838 N N . LEU A 1 111 ? -3.479 5.317 -23.636 1.00 79.75 111 LEU A N 1
ATOM 839 C CA . LEU A 1 111 ? -4.332 6.402 -24.132 1.00 79.75 111 LEU A CA 1
ATOM 840 C C . LEU A 1 111 ? -3.611 7.758 -24.143 1.00 79.75 111 LEU A C 1
ATOM 842 O O . LEU A 1 111 ? -3.750 8.524 -25.096 1.00 79.75 111 LEU A O 1
ATOM 846 N N . SER A 1 112 ? -2.799 8.059 -23.127 1.00 76.12 112 SER A N 1
ATOM 847 C CA . SER A 1 112 ? -2.054 9.321 -23.036 1.00 76.12 112 SER A CA 1
ATOM 848 C C . SER A 1 112 ? -1.061 9.493 -24.185 1.00 76.12 112 SER A C 1
ATOM 850 O O . SER A 1 112 ? -0.854 10.619 -24.647 1.00 76.12 112 SER A O 1
ATOM 852 N N . LYS A 1 113 ? -0.499 8.388 -24.695 1.00 76.31 113 LYS A N 1
ATOM 853 C CA . LYS A 1 113 ? 0.389 8.372 -25.868 1.00 76.31 113 LYS A CA 1
ATOM 854 C C . LYS A 1 113 ? -0.329 8.691 -27.177 1.00 76.31 113 LYS A C 1
ATOM 856 O O . LYS A 1 113 ? 0.300 9.227 -28.084 1.00 76.31 113 LYS A O 1
ATOM 861 N N . LEU A 1 114 ? -1.628 8.398 -27.279 1.00 77.50 114 LEU A N 1
ATOM 862 C CA . LEU A 1 114 ? -2.435 8.751 -28.453 1.00 77.50 114 LEU A CA 1
ATOM 863 C C . LEU A 1 114 ? -2.720 10.259 -28.507 1.00 77.50 114 LEU A C 1
ATOM 865 O O . LEU A 1 114 ? -2.783 10.834 -29.589 1.00 77.50 114 LEU A O 1
ATOM 869 N N . GLY A 1 115 ? -2.872 10.901 -27.344 1.00 64.44 115 GLY A N 1
ATOM 870 C CA . GLY A 1 115 ? -3.204 12.326 -27.242 1.00 64.44 115 GLY A CA 1
ATOM 871 C C . GLY A 1 115 ? -2.012 13.267 -27.046 1.00 64.44 115 GLY A C 1
ATOM 872 O O . GLY A 1 115 ? -2.136 14.463 -27.297 1.00 64.44 115 GLY A O 1
ATOM 873 N N . THR A 1 116 ? -0.854 12.778 -26.582 1.00 60.41 116 THR A N 1
ATOM 874 C CA . THR A 1 116 ? 0.300 13.630 -26.253 1.00 60.41 116 THR A CA 1
ATOM 875 C C . THR A 1 116 ? 1.643 12.954 -26.546 1.00 60.41 116 THR A C 1
ATOM 877 O O . THR A 1 116 ? 1.876 11.815 -26.160 1.00 60.41 116 THR A O 1
ATOM 880 N N . LYS A 1 117 ? 2.594 13.689 -27.148 1.00 59.72 117 LYS A N 1
ATOM 881 C CA . LYS A 1 117 ? 4.008 13.272 -27.295 1.00 59.72 117 LYS A CA 1
ATOM 882 C C . LYS A 1 117 ? 4.833 13.536 -26.022 1.00 59.72 117 LYS A C 1
ATOM 884 O O . LYS A 1 117 ? 5.991 13.946 -26.104 1.00 59.72 117 LYS A O 1
ATOM 889 N N . ARG A 1 118 ? 4.244 13.411 -24.828 1.00 60.66 118 ARG A N 1
ATOM 890 C CA . ARG A 1 118 ? 4.986 13.654 -23.580 1.00 60.66 118 ARG A CA 1
ATOM 891 C C . ARG A 1 118 ? 5.941 12.487 -23.346 1.00 60.66 118 ARG A C 1
ATOM 893 O O . ARG A 1 118 ? 5.516 11.413 -22.955 1.00 60.66 118 ARG A O 1
ATOM 900 N N . VAL A 1 119 ? 7.230 12.710 -23.585 1.00 66.38 119 VAL A N 1
ATOM 901 C CA . VAL A 1 119 ? 8.296 11.744 -23.292 1.00 66.38 119 VAL A CA 1
ATOM 902 C C . VAL A 1 119 ? 9.096 12.268 -22.102 1.00 66.38 119 VAL A C 1
ATOM 904 O O . VAL A 1 119 ? 9.564 13.405 -22.122 1.00 66.38 119 VAL A O 1
ATOM 907 N N . GLY A 1 120 ? 9.232 11.468 -21.041 1.00 75.56 120 GLY A N 1
ATOM 908 C CA . GLY A 1 120 ? 10.072 11.803 -19.886 1.00 75.56 120 GLY A CA 1
ATOM 909 C C . GLY A 1 120 ? 9.435 11.499 -18.530 1.00 75.56 120 GLY A C 1
ATOM 910 O O . GLY A 1 120 ? 8.494 10.718 -18.413 1.00 75.56 120 GLY A O 1
ATOM 911 N N . LYS A 1 121 ? 9.957 12.131 -17.473 1.00 80.12 121 LYS A N 1
ATOM 912 C CA . LYS A 1 121 ? 9.598 11.854 -16.065 1.00 80.12 121 LYS A CA 1
ATOM 913 C C . LYS A 1 121 ? 8.125 12.095 -15.693 1.00 80.12 121 LYS A C 1
ATOM 915 O O . LYS A 1 121 ? 7.693 11.636 -14.643 1.00 80.12 121 LYS A O 1
ATOM 920 N N . TRP A 1 122 ? 7.389 12.817 -16.535 1.00 82.38 122 TRP A N 1
ATOM 921 C CA . TRP A 1 122 ? 5.975 13.164 -16.352 1.00 82.38 122 TRP A CA 1
ATOM 922 C C . TRP A 1 122 ? 5.023 12.277 -17.172 1.00 82.38 122 TRP A C 1
ATOM 924 O O . TRP A 1 122 ? 3.813 12.468 -17.099 1.00 82.38 122 TRP A O 1
ATOM 934 N N . ASP A 1 123 ? 5.554 11.341 -17.964 1.00 83.56 123 ASP A N 1
ATOM 935 C CA . ASP A 1 123 ? 4.748 10.381 -18.722 1.00 83.56 123 ASP A CA 1
ATOM 936 C C . ASP A 1 123 ? 4.228 9.279 -17.779 1.00 83.56 123 ASP A C 1
ATOM 938 O O . ASP A 1 123 ? 5.054 8.630 -17.122 1.00 83.56 123 ASP A O 1
ATOM 942 N N . PRO A 1 124 ? 2.903 9.068 -17.648 1.00 82.31 124 PRO A N 1
ATOM 943 C CA . PRO A 1 124 ? 2.367 7.955 -16.871 1.00 82.31 124 PRO A CA 1
ATOM 944 C C . PRO A 1 124 ? 2.938 6.629 -17.379 1.00 82.31 124 PRO A C 1
ATOM 946 O O . PRO A 1 124 ? 2.824 6.286 -18.554 1.00 82.31 124 PRO A O 1
ATOM 949 N N . LYS A 1 125 ? 3.555 5.862 -16.480 1.00 85.69 125 LYS A N 1
ATOM 950 C CA . LYS A 1 125 ? 4.175 4.583 -16.825 1.00 85.69 125 LYS A CA 1
ATOM 951 C C . LYS A 1 125 ? 4.213 3.671 -15.609 1.00 85.69 125 LYS A C 1
ATOM 953 O O . LYS A 1 125 ? 4.655 4.084 -14.543 1.00 85.69 125 LYS A O 1
ATOM 958 N N . LEU A 1 126 ? 3.821 2.420 -15.820 1.00 82.25 126 LEU A N 1
ATOM 959 C CA . LEU A 1 126 ? 4.112 1.289 -14.943 1.00 82.25 126 LEU A CA 1
ATOM 960 C C . LEU A 1 126 ? 4.809 0.231 -15.803 1.00 82.25 126 LEU A C 1
ATOM 962 O O . LEU A 1 126 ? 4.179 -0.411 -16.650 1.00 82.25 126 LEU A O 1
ATOM 966 N N . GLY A 1 127 ? 6.136 0.130 -15.665 1.00 80.00 127 GLY A N 1
ATOM 967 C CA . GLY A 1 127 ? 6.923 -0.938 -16.297 1.00 80.00 127 GLY A CA 1
ATOM 968 C C . GLY A 1 127 ? 6.606 -2.306 -15.684 1.00 80.00 127 GLY A C 1
ATOM 969 O O . GLY A 1 127 ? 5.853 -2.381 -14.732 1.00 80.00 127 GLY A O 1
ATOM 970 N N . GLY A 1 128 ? 7.164 -3.401 -16.191 1.00 87.06 128 GLY A N 1
ATOM 971 C CA . GLY A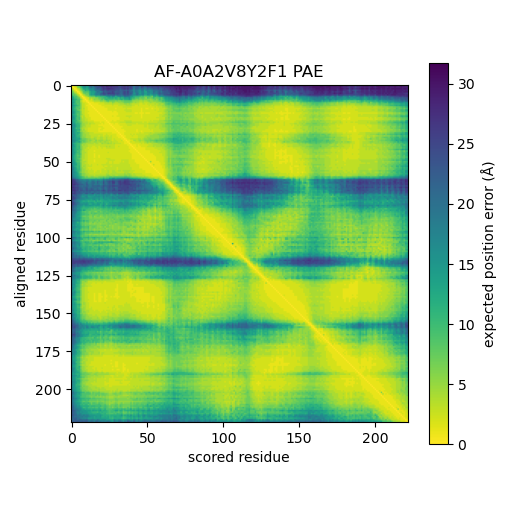 1 128 ? 7.043 -4.705 -15.519 1.00 87.06 128 GLY A CA 1
ATOM 972 C C . GLY A 1 128 ? 5.646 -5.348 -15.533 1.00 87.06 128 GLY A C 1
ATOM 973 O O . GLY A 1 128 ? 4.777 -5.025 -16.364 1.00 87.06 128 GLY A O 1
ATOM 974 N N . ALA A 1 129 ? 5.472 -6.316 -14.637 1.00 90.56 129 ALA A N 1
ATOM 975 C CA . ALA A 1 129 ? 4.363 -7.264 -14.615 1.00 90.56 129 ALA A CA 1
ATOM 976 C C . ALA A 1 129 ? 3.268 -6.859 -13.609 1.00 90.56 129 ALA A C 1
ATOM 978 O O . ALA A 1 129 ? 3.434 -5.909 -12.846 1.00 90.56 129 ALA A O 1
ATOM 979 N N . VAL A 1 130 ? 2.112 -7.531 -13.645 1.00 89.88 130 VAL A N 1
ATOM 980 C CA . VAL A 1 130 ? 1.001 -7.259 -12.700 1.00 89.88 130 VAL A CA 1
ATOM 981 C C . VAL A 1 130 ? 1.416 -7.644 -11.279 1.00 89.88 130 VAL A C 1
ATOM 983 O O . VAL A 1 130 ? 1.051 -6.988 -10.308 1.00 89.88 130 VAL A O 1
ATOM 986 N N . GLU A 1 131 ? 2.228 -8.686 -11.174 1.00 93.19 131 GLU A N 1
ATOM 987 C CA . GLU A 1 131 ? 2.798 -9.238 -9.957 1.00 93.19 131 GLU A CA 1
ATOM 988 C C . GLU A 1 131 ? 3.610 -8.191 -9.182 1.00 93.19 131 GLU A C 1
ATOM 990 O O . GLU A 1 131 ? 3.553 -8.164 -7.954 1.00 93.19 131 GLU A O 1
ATOM 995 N N . ASP A 1 132 ? 4.286 -7.270 -9.878 1.00 92.56 132 ASP A N 1
ATOM 996 C CA . ASP A 1 132 ? 5.002 -6.155 -9.248 1.00 92.56 132 ASP A CA 1
ATOM 997 C C . ASP A 1 132 ? 4.021 -5.212 -8.520 1.00 92.56 132 ASP A C 1
ATOM 999 O O . ASP A 1 132 ? 4.274 -4.808 -7.384 1.00 92.56 132 ASP A O 1
ATOM 1003 N N . SER A 1 133 ? 2.845 -4.945 -9.105 1.00 92.88 133 SER A N 1
ATOM 1004 C CA . SER A 1 133 ? 1.777 -4.159 -8.466 1.00 92.88 133 SER A CA 1
ATOM 1005 C C . SER A 1 133 ? 1.095 -4.901 -7.320 1.00 92.88 133 SER A C 1
ATOM 1007 O O . SER A 1 133 ? 0.690 -4.271 -6.342 1.00 92.88 133 SER A O 1
ATOM 1009 N N . VAL A 1 134 ? 0.986 -6.231 -7.400 1.00 92.38 134 VAL A N 1
ATOM 1010 C CA . VAL A 1 134 ? 0.498 -7.054 -6.282 1.00 92.38 134 VAL A CA 1
ATOM 1011 C C . VAL A 1 134 ? 1.468 -6.970 -5.106 1.00 92.38 134 VAL A C 1
ATOM 1013 O O . VAL A 1 134 ? 1.034 -6.720 -3.983 1.00 92.38 134 VAL A O 1
ATOM 1016 N N . ASN A 1 135 ? 2.776 -7.089 -5.355 1.00 94.12 135 ASN A N 1
ATOM 1017 C CA . ASN A 1 135 ? 3.801 -6.915 -4.324 1.00 94.12 135 ASN A CA 1
ATOM 1018 C C . ASN A 1 135 ? 3.778 -5.496 -3.736 1.00 94.12 135 ASN A C 1
ATOM 1020 O O . ASN A 1 135 ? 3.889 -5.335 -2.521 1.00 94.12 135 ASN A O 1
ATOM 1024 N N . ALA A 1 136 ? 3.592 -4.472 -4.576 1.00 94.31 136 ALA A N 1
ATOM 1025 C CA . ALA A 1 136 ? 3.461 -3.091 -4.123 1.00 94.31 136 ALA A CA 1
ATOM 1026 C C . ALA A 1 136 ? 2.274 -2.935 -3.163 1.00 94.31 136 ALA A C 1
ATOM 1028 O O . ALA A 1 136 ? 2.413 -2.472 -2.032 1.00 94.31 136 ALA A O 1
ATOM 1029 N N . ALA A 1 137 ? 1.100 -3.395 -3.595 1.00 93.19 137 ALA A N 1
ATOM 1030 C CA . ALA A 1 137 ? -0.118 -3.338 -2.807 1.00 93.19 137 ALA A CA 1
ATOM 1031 C C . ALA A 1 137 ? -0.015 -4.123 -1.501 1.00 93.19 137 ALA A C 1
ATOM 1033 O O . ALA A 1 137 ? -0.430 -3.615 -0.464 1.00 93.19 137 ALA A O 1
ATOM 1034 N N . ALA A 1 138 ? 0.571 -5.319 -1.533 1.00 93.25 138 ALA A N 1
ATOM 1035 C CA . ALA A 1 138 ? 0.774 -6.139 -0.348 1.00 93.25 138 ALA A CA 1
ATOM 1036 C C . ALA A 1 138 ? 1.716 -5.459 0.658 1.00 93.25 138 ALA A C 1
ATOM 1038 O O . ALA A 1 138 ? 1.355 -5.314 1.824 1.00 93.25 138 ALA A O 1
ATOM 1039 N N . GLY A 1 139 ? 2.877 -4.962 0.219 1.00 94.31 139 GLY A N 1
ATOM 1040 C CA . GLY A 1 139 ? 3.805 -4.256 1.107 1.00 94.31 139 GLY A CA 1
ATOM 1041 C C . GLY A 1 139 ? 3.233 -2.941 1.645 1.00 94.31 139 GLY A C 1
ATOM 1042 O O . GLY A 1 139 ? 3.388 -2.633 2.824 1.00 94.31 139 GLY A O 1
ATOM 1043 N N . PHE A 1 140 ? 2.507 -2.185 0.818 1.00 95.00 140 PHE A N 1
ATOM 1044 C CA . PHE A 1 140 ? 1.791 -0.991 1.268 1.00 95.00 140 PHE A CA 1
ATOM 1045 C C . PHE A 1 140 ? 0.707 -1.329 2.301 1.00 95.00 140 PHE A C 1
ATOM 1047 O O . PHE A 1 140 ? 0.641 -0.688 3.347 1.00 95.00 140 PHE A O 1
ATOM 1054 N N . ALA A 1 141 ? -0.124 -2.340 2.035 1.00 92.75 141 ALA A N 1
ATOM 1055 C CA . ALA A 1 141 ? -1.197 -2.759 2.932 1.00 92.75 141 ALA A CA 1
ATOM 1056 C C . ALA A 1 141 ? -0.653 -3.268 4.271 1.00 92.75 141 ALA A C 1
ATOM 1058 O O . ALA A 1 141 ? -1.216 -2.935 5.313 1.00 92.75 141 ALA A O 1
ATOM 1059 N N . ALA A 1 142 ? 0.472 -3.991 4.251 1.00 93.50 142 ALA A N 1
ATOM 1060 C CA . ALA A 1 142 ? 1.153 -4.453 5.456 1.00 93.50 142 ALA A CA 1
ATOM 1061 C C . ALA A 1 142 ? 1.460 -3.307 6.432 1.00 93.50 142 ALA A C 1
ATOM 1063 O O . ALA A 1 142 ? 1.395 -3.496 7.639 1.00 93.50 142 ALA A O 1
ATOM 1064 N N . VAL A 1 143 ? 1.749 -2.112 5.911 1.00 93.88 143 VAL A N 1
ATOM 1065 C CA . VAL A 1 143 ? 2.014 -0.910 6.708 1.00 93.88 143 VAL A CA 1
ATOM 1066 C C . VAL A 1 143 ? 0.725 -0.143 7.000 1.00 93.88 143 VAL A C 1
ATOM 1068 O O . VAL A 1 143 ? 0.428 0.190 8.146 1.00 93.88 143 VAL A O 1
ATOM 1071 N N . PHE A 1 144 ? -0.062 0.137 5.964 1.00 91.62 144 PHE A N 1
ATOM 1072 C CA . PHE A 1 144 ? -1.239 0.992 6.056 1.00 91.62 144 PHE A CA 1
ATOM 1073 C C . PHE A 1 144 ? -2.301 0.446 7.012 1.00 91.62 144 PHE A C 1
ATOM 1075 O O . PHE A 1 144 ? -2.843 1.203 7.816 1.00 91.62 144 PHE A O 1
ATOM 1082 N N . VAL A 1 145 ? -2.607 -0.850 6.925 1.00 89.81 145 VAL A N 1
ATOM 1083 C CA . VAL A 1 145 ? -3.707 -1.477 7.672 1.00 89.81 145 VAL A CA 1
ATOM 1084 C C . VAL A 1 145 ? -3.509 -1.374 9.188 1.00 89.81 145 VAL A C 1
ATOM 1086 O O . VAL A 1 145 ? -4.414 -0.863 9.852 1.00 89.81 145 VAL A O 1
ATOM 1089 N N . PRO A 1 146 ? -2.360 -1.770 9.766 1.00 89.50 146 PRO A N 1
ATOM 1090 C CA . PRO A 1 146 ? -2.140 -1.602 11.200 1.00 89.50 146 PRO A CA 1
ATOM 1091 C C . PRO A 1 146 ? -2.125 -0.137 11.650 1.00 89.50 146 PRO A C 1
ATOM 1093 O O . PRO A 1 146 ? -2.676 0.163 12.708 1.00 89.50 146 PRO A O 1
ATOM 1096 N N . PHE A 1 147 ? -1.592 0.800 10.856 1.00 89.00 147 PHE A N 1
ATOM 1097 C CA . PHE A 1 147 ? -1.699 2.225 11.195 1.00 89.00 147 PHE A CA 1
ATOM 1098 C C . PHE A 1 147 ? -3.148 2.726 11.169 1.00 89.00 147 PHE A C 1
ATOM 1100 O O . PHE A 1 147 ? -3.560 3.454 12.070 1.00 89.00 147 PHE A O 1
ATOM 1107 N N . ALA A 1 148 ? -3.933 2.333 10.165 1.00 84.94 148 ALA A N 1
ATOM 1108 C CA . ALA A 1 148 ? -5.346 2.680 10.085 1.00 84.94 148 ALA A CA 1
ATOM 1109 C C . ALA A 1 148 ? -6.119 2.109 11.282 1.00 84.94 148 ALA A C 1
ATOM 1111 O O . ALA A 1 148 ? -6.892 2.833 11.904 1.00 84.94 148 ALA A O 1
ATOM 1112 N N . ALA A 1 149 ? -5.859 0.853 11.661 1.00 83.19 149 ALA A N 1
ATOM 1113 C CA . ALA A 1 149 ? -6.429 0.240 12.857 1.00 83.19 149 ALA A CA 1
ATOM 1114 C C . ALA A 1 149 ? -6.058 1.022 14.127 1.00 83.19 149 ALA A C 1
ATOM 1116 O O . ALA A 1 149 ? -6.944 1.401 14.889 1.00 83.19 149 ALA A O 1
ATOM 1117 N N . ALA A 1 150 ? -4.775 1.350 14.315 1.00 83.94 150 ALA A N 1
ATOM 1118 C CA . ALA A 1 150 ? -4.308 2.127 15.463 1.00 83.94 150 ALA A CA 1
ATOM 1119 C C . ALA A 1 150 ? -4.966 3.509 15.538 1.00 83.94 150 ALA A C 1
ATOM 1121 O O . ALA A 1 150 ? -5.397 3.926 16.611 1.00 83.94 150 ALA A O 1
ATOM 1122 N N . LEU A 1 151 ? -5.087 4.209 14.408 1.00 80.56 151 LEU A N 1
ATOM 1123 C CA . LEU A 1 151 ? -5.727 5.522 14.351 1.00 80.56 151 LEU A CA 1
ATOM 1124 C C . LEU A 1 151 ? -7.223 5.449 14.643 1.00 80.56 151 LEU A C 1
ATOM 1126 O O . LEU A 1 151 ? -7.735 6.308 15.356 1.00 80.56 151 LEU A O 1
ATOM 1130 N N . LEU A 1 152 ? -7.921 4.434 14.130 1.00 76.25 152 LEU A N 1
ATOM 1131 C CA . LEU A 1 152 ? -9.339 4.222 14.420 1.00 76.25 152 LEU A CA 1
ATOM 1132 C C . LEU A 1 152 ? -9.571 3.894 15.899 1.00 76.25 152 LEU A C 1
ATOM 1134 O O . LEU A 1 152 ? -10.474 4.461 16.516 1.00 76.25 152 LEU A O 1
ATOM 1138 N N . CYS A 1 153 ? -8.732 3.039 16.484 1.00 75.75 153 CYS A N 1
ATOM 1139 C CA . CYS A 1 153 ? -8.762 2.737 17.912 1.00 75.75 153 CYS A CA 1
ATOM 1140 C C . CYS A 1 153 ? -8.448 3.985 18.754 1.00 75.75 153 CYS A C 1
ATOM 1142 O O . CYS A 1 153 ? -9.210 4.318 19.658 1.00 75.75 153 CYS A O 1
ATOM 1144 N N . ALA A 1 154 ? -7.403 4.747 18.423 1.00 74.81 154 ALA A N 1
ATOM 1145 C CA . ALA A 1 154 ? -7.058 5.977 19.138 1.00 74.81 154 ALA A CA 1
ATOM 1146 C C . ALA A 1 154 ? -8.163 7.045 19.036 1.00 74.81 154 ALA A C 1
ATOM 1148 O O . ALA A 1 154 ? -8.510 7.680 20.032 1.00 74.81 154 ALA A O 1
ATOM 1149 N N . ALA A 1 155 ? -8.763 7.205 17.852 1.00 70.94 155 ALA A N 1
ATOM 1150 C CA . ALA A 1 155 ? -9.885 8.115 17.633 1.00 70.94 155 ALA A CA 1
ATOM 1151 C C . ALA A 1 155 ? -11.135 7.725 18.432 1.00 70.94 155 ALA A C 1
ATOM 1153 O O . ALA A 1 155 ? -11.964 8.585 18.707 1.00 70.94 155 ALA A O 1
ATOM 1154 N N . SER A 1 156 ? -11.271 6.457 18.831 1.00 68.19 156 SER A N 1
ATOM 1155 C CA . SER A 1 156 ? -12.382 6.022 19.679 1.00 68.19 156 SER A CA 1
ATOM 1156 C C . SER A 1 156 ? -12.215 6.310 21.166 1.00 68.19 156 SER A C 1
ATOM 1158 O O . SER A 1 156 ? -13.205 6.350 21.892 1.00 68.19 156 SER A O 1
ATOM 1160 N N . TRP A 1 157 ? -10.979 6.491 21.630 1.00 65.56 157 TRP A N 1
ATOM 1161 C CA . TRP A 1 157 ? -10.686 6.737 23.043 1.00 65.56 157 TRP A CA 1
ATOM 1162 C C . TRP A 1 157 ? -10.708 8.216 23.403 1.00 65.56 157 TRP A C 1
ATOM 1164 O O . TRP A 1 157 ? -10.887 8.561 24.569 1.00 65.56 157 TRP A O 1
ATOM 1174 N N . TRP A 1 158 ? -10.540 9.094 22.414 1.00 65.06 158 TRP A N 1
ATOM 1175 C CA . TRP A 1 158 ? -10.526 10.531 22.629 1.00 65.06 158 TRP A CA 1
ATOM 1176 C C . TRP A 1 158 ? -11.722 11.183 21.936 1.00 65.06 158 TRP A C 1
ATOM 1178 O O . TRP A 1 158 ? -11.858 11.014 20.724 1.00 65.06 158 TRP A O 1
ATOM 1188 N N . PRO A 1 159 ? -12.558 11.978 22.632 1.00 61.44 159 PRO A N 1
ATOM 1189 C CA . PRO A 1 159 ? -13.554 12.811 21.968 1.00 61.44 159 PRO A CA 1
ATOM 1190 C C . PRO A 1 159 ? -12.826 13.825 21.077 1.00 61.44 159 PRO A C 1
ATOM 1192 O O . PRO A 1 159 ? -12.328 14.858 21.531 1.00 61.44 159 PRO A O 1
ATOM 1195 N N . MET A 1 160 ? -12.676 13.491 19.797 1.00 63.72 160 MET A N 1
ATOM 1196 C CA . MET A 1 160 ? -11.950 14.326 18.853 1.00 63.72 160 MET A CA 1
ATOM 1197 C C . MET A 1 160 ? -12.824 15.499 18.427 1.00 63.72 160 MET A C 1
ATOM 1199 O O . MET A 1 160 ? -13.957 15.331 17.977 1.00 63.72 160 MET A O 1
ATOM 1203 N N . HIS A 1 161 ? -12.264 16.707 18.482 1.00 68.38 161 HIS A N 1
ATOM 1204 C CA . HIS A 1 161 ? -12.881 17.858 17.835 1.00 68.38 161 HIS A CA 1
ATOM 1205 C C . HIS A 1 161 ? -13.152 17.527 16.348 1.00 68.38 161 HIS A C 1
ATOM 1207 O O . HIS A 1 161 ? -12.251 17.002 15.686 1.00 68.38 161 HIS A O 1
ATOM 1213 N N . PRO A 1 162 ? -14.321 17.867 15.766 1.00 66.94 162 PRO A N 1
ATOM 1214 C CA . PRO A 1 162 ? -14.714 17.412 14.425 1.00 66.94 162 PRO A CA 1
ATOM 1215 C C . PRO A 1 162 ? -13.686 17.691 13.319 1.00 66.94 162 PRO A C 1
ATOM 1217 O O . PRO A 1 162 ? -13.487 16.874 12.424 1.00 66.94 162 PRO A O 1
ATOM 1220 N N . ARG A 1 163 ? -12.989 18.835 13.392 1.00 70.75 163 ARG A N 1
ATOM 1221 C CA . ARG A 1 163 ? -11.910 19.179 12.447 1.00 70.75 163 ARG A CA 1
ATOM 1222 C C . ARG A 1 163 ? -10.694 18.258 12.581 1.00 70.75 163 ARG A C 1
ATOM 1224 O O . ARG A 1 163 ? -10.148 17.845 11.567 1.00 70.75 163 ARG A O 1
ATOM 1231 N N . LEU A 1 164 ? -10.306 17.914 13.810 1.00 70.25 164 LEU A N 1
ATOM 1232 C CA . LEU A 1 164 ? -9.189 17.007 14.073 1.00 70.25 164 LEU A CA 1
ATOM 1233 C C . LEU A 1 164 ? -9.548 15.579 13.648 1.00 70.25 164 LEU A C 1
ATOM 1235 O O . LEU A 1 164 ? -8.756 14.930 12.973 1.00 70.25 164 LEU A O 1
ATOM 1239 N N . GLY A 1 165 ? -10.777 15.141 13.939 1.00 68.88 165 GLY A N 1
ATOM 1240 C CA . GLY A 1 165 ? -11.303 13.858 13.472 1.00 68.88 165 GLY A CA 1
ATOM 1241 C C . GLY A 1 165 ? -11.292 13.744 11.946 1.00 68.88 165 GLY A C 1
ATOM 1242 O O . GLY A 1 165 ? -10.851 12.730 11.418 1.00 68.88 165 GLY A O 1
ATOM 1243 N N . MET A 1 166 ? -11.682 14.798 11.217 1.00 68.06 166 MET A N 1
ATOM 1244 C CA . MET A 1 166 ? -11.566 14.823 9.751 1.00 68.06 166 MET A CA 1
ATOM 1245 C C . MET A 1 166 ? -10.113 14.827 9.267 1.00 68.06 166 MET A C 1
ATOM 1247 O O . MET A 1 166 ? -9.797 14.121 8.315 1.00 68.06 166 MET A O 1
ATOM 1251 N N . MET A 1 167 ? -9.217 15.584 9.908 1.00 71.62 167 MET A N 1
ATOM 1252 C CA . MET A 1 167 ? -7.795 15.580 9.544 1.00 71.62 167 MET A CA 1
ATOM 1253 C C . MET A 1 167 ? -7.165 14.197 9.723 1.00 71.62 167 MET A C 1
ATOM 1255 O O . MET A 1 167 ? -6.393 13.776 8.869 1.00 71.62 167 MET A O 1
ATOM 1259 N N . VAL A 1 168 ? -7.516 13.466 10.780 1.00 71.75 168 VAL A N 1
ATOM 1260 C CA . VAL A 1 168 ? -7.021 12.101 11.000 1.00 71.75 168 VAL A CA 1
ATOM 1261 C C . VAL A 1 168 ? -7.685 11.118 10.033 1.00 71.75 168 VAL A C 1
ATOM 1263 O O . VAL A 1 168 ? -6.989 10.381 9.338 1.00 71.75 168 VAL A O 1
ATOM 1266 N N . ALA A 1 169 ? -9.016 11.145 9.925 1.00 69.06 169 ALA A N 1
ATOM 1267 C CA . ALA A 1 169 ? -9.779 10.199 9.110 1.00 69.06 169 ALA A CA 1
ATOM 1268 C C . ALA A 1 169 ? -9.568 10.373 7.599 1.00 69.06 169 ALA A C 1
ATOM 1270 O O . ALA A 1 169 ? -9.681 9.400 6.861 1.00 69.06 169 ALA A O 1
ATOM 1271 N N . ALA A 1 170 ? -9.268 11.585 7.125 1.00 72.75 170 ALA A N 1
ATOM 1272 C CA . ALA A 1 170 ? -9.039 11.858 5.706 1.00 72.75 170 ALA A CA 1
ATOM 1273 C C . ALA A 1 170 ? -7.564 12.128 5.387 1.00 72.75 170 ALA A C 1
ATOM 1275 O O . ALA A 1 170 ? -7.060 11.652 4.372 1.00 72.75 170 ALA A O 1
ATOM 1276 N N . GLY A 1 171 ? -6.854 12.862 6.245 1.00 79.81 171 GLY A N 1
ATOM 1277 C CA . GLY A 1 171 ? -5.474 13.275 5.993 1.00 79.81 171 GLY A CA 1
ATOM 1278 C C . GLY A 1 171 ? -4.490 12.111 6.017 1.00 79.81 171 GLY A C 1
ATOM 1279 O O . GLY A 1 171 ? -3.677 12.002 5.102 1.00 79.81 171 GLY A O 1
ATOM 1280 N N . PHE A 1 172 ? -4.586 11.205 6.997 1.00 83.19 172 PHE A N 1
ATOM 1281 C CA . PHE A 1 172 ? -3.699 10.038 7.037 1.00 83.19 172 PHE A CA 1
ATOM 1282 C C . PHE A 1 172 ? -3.895 9.117 5.818 1.00 83.19 172 PHE A C 1
ATOM 1284 O O . PHE A 1 172 ? -2.907 8.849 5.125 1.00 83.19 172 PHE A O 1
ATOM 1291 N N . PRO A 1 173 ? -5.130 8.693 5.467 1.00 82.12 173 PRO A N 1
ATOM 1292 C CA . PRO A 1 173 ? -5.345 7.921 4.246 1.00 82.12 173 PRO A CA 1
ATOM 1293 C C . PRO A 1 173 ? -4.915 8.655 2.981 1.00 82.12 173 PRO A C 1
ATOM 1295 O O . PRO A 1 173 ? -4.331 8.031 2.097 1.00 82.12 173 PRO A O 1
ATOM 1298 N N . ALA A 1 174 ? -5.131 9.972 2.904 1.00 83.94 174 ALA A N 1
ATOM 1299 C CA . ALA A 1 174 ? -4.691 10.768 1.766 1.00 83.94 174 ALA A CA 1
ATOM 1300 C C . ALA A 1 174 ? -3.167 10.753 1.618 1.00 83.94 174 ALA A C 1
ATOM 1302 O O . ALA A 1 174 ? -2.678 10.467 0.532 1.00 83.94 174 ALA A O 1
ATOM 1303 N N . VAL A 1 175 ? -2.403 10.995 2.689 1.00 88.19 175 VAL A N 1
ATOM 1304 C CA . VAL A 1 175 ? -0.930 10.947 2.640 1.00 88.19 175 VAL A CA 1
ATOM 1305 C C . VAL A 1 175 ? -0.447 9.558 2.230 1.00 88.19 175 VAL A C 1
ATOM 1307 O O . VAL A 1 175 ? 0.404 9.434 1.349 1.00 88.19 175 VAL A O 1
ATOM 1310 N N . MET A 1 176 ? -1.016 8.506 2.816 1.00 87.75 176 MET A N 1
ATOM 1311 C CA . MET A 1 176 ? -0.643 7.134 2.483 1.00 87.75 176 MET A CA 1
ATOM 1312 C C . MET A 1 176 ? -0.938 6.800 1.013 1.00 87.75 176 MET A C 1
ATOM 1314 O O . MET A 1 176 ? -0.065 6.294 0.309 1.00 87.75 176 MET A O 1
ATOM 1318 N N . ALA A 1 177 ? -2.115 7.164 0.505 1.00 85.06 177 ALA A N 1
ATOM 1319 C CA . ALA A 1 177 ? -2.502 6.898 -0.879 1.00 85.06 1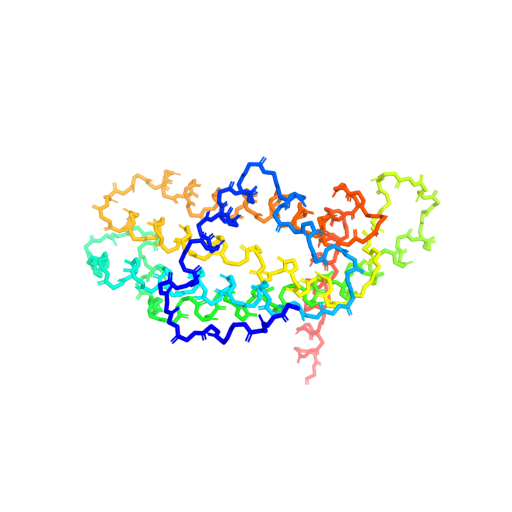77 ALA A CA 1
ATOM 1320 C C . ALA A 1 177 ? -1.773 7.782 -1.911 1.00 85.06 177 ALA A C 1
ATOM 1322 O O . ALA A 1 177 ? -1.455 7.313 -2.998 1.00 85.06 177 ALA A O 1
ATOM 1323 N N . ILE A 1 178 ? -1.510 9.055 -1.603 1.00 87.81 178 ILE A N 1
ATOM 1324 C CA . ILE A 1 178 ? -0.924 10.035 -2.541 1.00 87.81 178 ILE A CA 1
ATOM 1325 C C . ILE A 1 178 ? 0.603 9.943 -2.565 1.00 87.81 178 ILE A C 1
ATOM 1327 O O . ILE A 1 178 ? 1.218 10.203 -3.599 1.00 87.81 178 ILE A O 1
ATOM 1331 N N . VAL A 1 179 ? 1.227 9.579 -1.443 1.00 90.62 179 VAL A N 1
ATOM 1332 C CA . VAL A 1 179 ? 2.688 9.564 -1.303 1.00 90.62 179 VAL A CA 1
ATOM 1333 C C . VAL A 1 179 ? 3.215 8.135 -1.258 1.00 90.62 179 VAL A C 1
ATOM 1335 O O . VAL A 1 179 ? 3.993 7.739 -2.125 1.00 90.62 179 VAL A O 1
ATOM 1338 N N . TYR A 1 180 ? 2.793 7.345 -0.271 1.00 92.50 180 TYR A N 1
ATOM 1339 C CA . TYR A 1 180 ? 3.411 6.043 0.000 1.00 92.50 180 TYR A CA 1
ATOM 1340 C C . TYR A 1 180 ? 3.026 4.964 -1.010 1.00 92.50 180 TYR A C 1
ATOM 1342 O O . TYR A 1 180 ? 3.872 4.148 -1.376 1.00 92.50 180 TYR A O 1
ATOM 1350 N N . PHE A 1 181 ? 1.794 4.975 -1.518 1.00 91.81 181 PHE A N 1
ATOM 1351 C CA . PHE A 1 181 ? 1.380 3.999 -2.523 1.00 91.81 181 PHE A CA 1
ATOM 1352 C C . PHE A 1 181 ? 2.127 4.177 -3.865 1.00 91.81 181 PHE A C 1
ATOM 1354 O O . PHE A 1 181 ? 2.731 3.212 -4.338 1.00 91.81 181 PHE A O 1
ATOM 1361 N N . PRO A 1 182 ? 2.250 5.391 -4.442 1.00 93.38 182 PRO A N 1
ATOM 1362 C CA . PRO A 1 182 ? 3.119 5.632 -5.597 1.00 93.38 182 PRO A CA 1
ATOM 1363 C C . PRO A 1 182 ? 4.593 5.317 -5.342 1.00 93.38 182 PRO A C 1
ATOM 1365 O O . PRO A 1 182 ? 5.284 4.843 -6.244 1.00 93.38 182 PRO A O 1
ATOM 1368 N N . TRP A 1 183 ? 5.086 5.536 -4.120 1.00 95.19 183 TRP A N 1
ATOM 1369 C CA . TRP A 1 183 ? 6.425 5.093 -3.736 1.00 95.19 183 TRP A CA 1
ATOM 1370 C C . TRP A 1 183 ? 6.566 3.576 -3.775 1.00 95.19 183 TRP A C 1
ATOM 1372 O O . TRP A 1 183 ? 7.572 3.085 -4.280 1.00 95.19 183 TRP A O 1
ATOM 1382 N N . SER A 1 184 ? 5.572 2.836 -3.295 1.00 94.81 184 SER A N 1
ATOM 1383 C CA . SER A 1 184 ? 5.559 1.378 -3.368 1.00 94.81 184 SER A CA 1
ATOM 1384 C C . SER A 1 184 ? 5.539 0.874 -4.815 1.00 94.81 184 SER A C 1
ATOM 1386 O O . SER A 1 184 ? 6.354 0.024 -5.177 1.00 94.81 184 SER A O 1
ATOM 1388 N N . LEU A 1 185 ? 4.713 1.477 -5.678 1.00 93.62 185 LEU A N 1
ATOM 1389 C CA . LEU A 1 185 ? 4.699 1.185 -7.117 1.00 93.62 185 LEU A CA 1
ATOM 1390 C C . LEU A 1 185 ? 6.062 1.479 -7.761 1.00 93.62 185 LEU A C 1
ATOM 1392 O O . LEU A 1 185 ? 6.638 0.639 -8.442 1.00 93.62 185 LEU A O 1
ATOM 1396 N N . LYS A 1 186 ? 6.650 2.647 -7.496 1.00 94.38 186 LYS A N 1
ATOM 1397 C CA . LYS A 1 186 ? 7.991 2.994 -7.995 1.00 94.38 186 LYS A CA 1
ATOM 1398 C C . LYS A 1 186 ? 9.070 2.014 -7.516 1.00 94.38 186 LYS A C 1
ATOM 1400 O O . LYS A 1 186 ? 10.046 1.777 -8.217 1.00 94.38 186 LYS A O 1
ATOM 1405 N N . SER A 1 187 ? 8.924 1.487 -6.308 1.00 95.19 187 SER A N 1
ATOM 1406 C CA . SER A 1 187 ? 9.926 0.621 -5.680 1.00 95.19 187 SER A CA 1
ATOM 1407 C C . SER A 1 187 ? 9.874 -0.817 -6.190 1.00 95.19 187 SER A C 1
ATOM 1409 O O . SER A 1 187 ? 10.869 -1.525 -6.110 1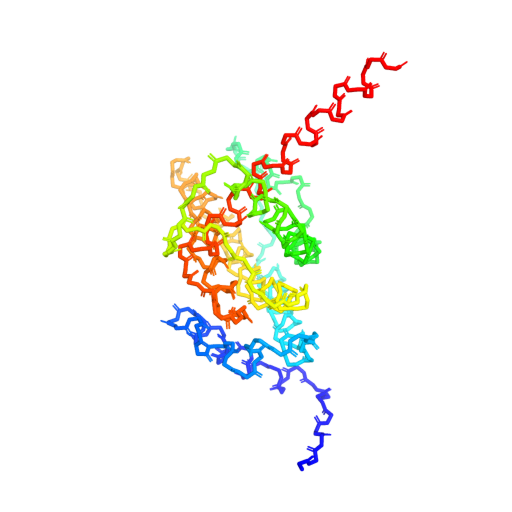.00 95.19 187 SER A O 1
ATOM 1411 N N . THR A 1 188 ? 8.733 -1.240 -6.727 1.00 94.44 188 THR A N 1
ATOM 1412 C CA . THR A 1 188 ? 8.508 -2.594 -7.249 1.00 94.44 188 THR A CA 1
ATOM 1413 C C . THR A 1 188 ? 8.576 -2.654 -8.770 1.00 94.44 188 THR A C 1
ATOM 1415 O O . THR A 1 188 ? 8.979 -3.676 -9.312 1.00 94.44 188 THR A O 1
ATOM 1418 N N . HIS A 1 189 ? 8.243 -1.571 -9.476 1.00 93.25 189 HIS A N 1
ATOM 1419 C CA . HIS A 1 189 ? 8.225 -1.553 -10.935 1.00 93.25 189 HIS A CA 1
ATOM 1420 C C . HIS A 1 189 ? 9.566 -1.100 -11.545 1.00 93.25 189 HIS A C 1
ATOM 1422 O O . HIS A 1 189 ? 10.058 -0.007 -11.242 1.00 93.25 189 HIS A O 1
ATOM 1428 N N . PRO A 1 190 ? 10.138 -1.862 -12.496 1.00 89.75 190 PRO A N 1
ATOM 1429 C CA . PRO A 1 190 ? 11.397 -1.503 -13.133 1.00 89.75 190 PRO A CA 1
ATOM 1430 C C . PRO A 1 190 ? 11.227 -0.279 -14.043 1.00 89.75 190 PRO A C 1
ATOM 1432 O O . PRO A 1 190 ? 10.178 -0.067 -14.664 1.00 89.75 190 PRO A O 1
ATOM 1435 N N . HIS A 1 191 ? 12.280 0.539 -14.137 1.00 88.06 191 HIS A N 1
ATOM 1436 C CA . HIS A 1 191 ? 12.345 1.732 -14.998 1.00 88.06 191 HIS A CA 1
ATOM 1437 C C . HIS A 1 191 ? 11.138 2.679 -14.863 1.00 88.06 191 HIS A C 1
ATOM 1439 O O . HIS A 1 191 ? 10.693 3.269 -15.859 1.00 88.06 191 HIS A O 1
ATOM 1445 N N . THR A 1 192 ? 10.596 2.781 -13.648 1.00 90.75 192 THR A N 1
ATOM 1446 C CA . THR A 1 192 ? 9.429 3.595 -13.314 1.00 90.75 192 THR A CA 1
ATOM 1447 C C . THR A 1 192 ? 9.825 4.652 -12.286 1.00 90.75 192 THR A C 1
ATOM 1449 O O . THR A 1 192 ? 10.297 4.345 -11.194 1.00 90.75 192 THR A O 1
ATOM 1452 N N . GLY A 1 193 ? 9.680 5.927 -12.648 1.00 93.00 193 GLY A N 1
ATOM 1453 C CA . GLY A 1 193 ? 9.900 7.052 -11.740 1.00 93.00 193 GLY A CA 1
ATOM 1454 C C . GLY A 1 193 ? 8.713 7.285 -10.803 1.00 93.00 193 GLY A C 1
ATOM 1455 O O . GLY A 1 193 ? 7.596 6.862 -11.085 1.00 93.00 193 GLY A O 1
ATOM 1456 N N . PHE A 1 194 ? 8.933 8.025 -9.709 1.00 93.44 194 PHE A N 1
ATOM 1457 C CA . PHE A 1 194 ? 7.877 8.310 -8.726 1.00 93.44 194 PHE A CA 1
ATOM 1458 C C . PHE A 1 194 ? 6.685 9.022 -9.373 1.00 93.44 194 PHE A C 1
ATOM 1460 O O . PHE A 1 194 ? 5.549 8.581 -9.252 1.00 93.44 194 PHE A O 1
ATOM 1467 N N . PHE A 1 195 ? 6.958 10.087 -10.129 1.00 92.75 195 PHE A N 1
ATOM 1468 C CA . PHE A 1 195 ? 5.920 10.837 -10.831 1.00 92.75 195 PHE A CA 1
ATOM 1469 C C . PHE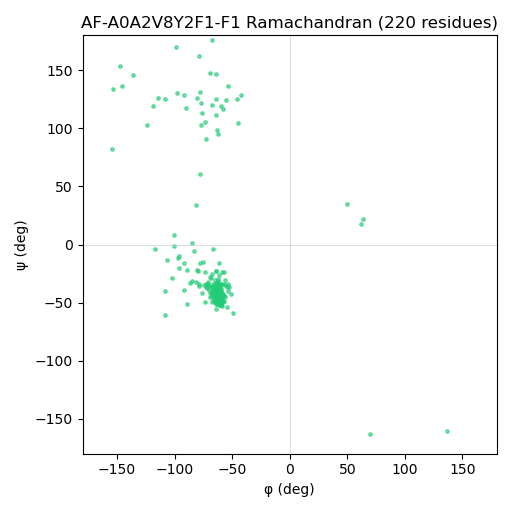 A 1 195 ? 5.197 9.983 -11.875 1.00 92.75 195 PHE A C 1
ATOM 1471 O O . PHE A 1 195 ? 3.984 10.077 -12.000 1.00 92.75 195 PHE A O 1
ATOM 1478 N N . GLN A 1 196 ? 5.909 9.098 -12.572 1.00 91.88 196 GLN A N 1
ATOM 1479 C CA . GLN A 1 196 ? 5.303 8.199 -13.555 1.00 91.88 196 GLN A CA 1
ATOM 1480 C C . GLN A 1 196 ? 4.318 7.226 -12.896 1.00 91.88 196 GLN A C 1
ATOM 1482 O O . GLN A 1 196 ? 3.202 7.072 -13.392 1.00 91.88 196 GLN A O 1
ATOM 1487 N N . ALA A 1 197 ? 4.698 6.644 -11.753 1.00 91.56 197 ALA A N 1
ATOM 1488 C CA . ALA A 1 197 ? 3.819 5.807 -10.940 1.00 91.56 197 ALA A CA 1
ATOM 1489 C C . ALA A 1 197 ? 2.628 6.607 -10.388 1.00 91.56 197 ALA A C 1
ATOM 1491 O O . ALA A 1 197 ? 1.492 6.149 -10.469 1.00 91.56 197 ALA A O 1
ATOM 1492 N N . TYR A 1 198 ? 2.866 7.828 -9.898 1.00 92.25 198 TYR A N 1
ATOM 1493 C CA . TYR A 1 198 ? 1.820 8.724 -9.401 1.00 92.25 198 TYR A CA 1
ATOM 1494 C C . TYR A 1 198 ? 0.769 9.049 -10.474 1.00 92.25 198 TYR A C 1
ATOM 1496 O O . TYR A 1 198 ? -0.431 8.925 -10.220 1.00 92.25 198 TYR A O 1
ATOM 1504 N N . PHE A 1 199 ? 1.189 9.434 -11.684 1.00 89.44 199 PHE A N 1
ATOM 1505 C CA . PHE A 1 199 ? 0.260 9.741 -12.779 1.00 89.44 199 PHE A CA 1
ATOM 1506 C C . PHE A 1 199 ? -0.431 8.500 -13.329 1.00 89.44 199 PHE A C 1
ATOM 1508 O O . PHE A 1 199 ? -1.603 8.581 -13.686 1.00 89.44 199 PHE A O 1
ATOM 1515 N N . ALA A 1 200 ? 0.257 7.357 -13.385 1.00 87.44 200 ALA A N 1
ATOM 1516 C CA . ALA A 1 200 ? -0.369 6.102 -13.783 1.00 87.44 200 ALA A CA 1
ATOM 1517 C C . ALA A 1 200 ? -1.451 5.678 -12.779 1.00 87.44 200 ALA A C 1
ATOM 1519 O O . ALA A 1 200 ? -2.556 5.334 -13.187 1.00 87.44 200 ALA A O 1
ATOM 1520 N N . PHE A 1 201 ? -1.167 5.775 -11.477 1.00 89.06 201 PHE A N 1
ATOM 1521 C CA . PHE A 1 201 ? -2.129 5.473 -10.421 1.00 89.06 201 PHE A CA 1
ATOM 1522 C C . PHE A 1 201 ? -3.325 6.432 -10.440 1.00 89.06 201 PHE A C 1
ATOM 1524 O O . PHE A 1 201 ? -4.467 5.993 -10.550 1.00 89.06 201 PHE A O 1
ATOM 1531 N N . SER A 1 202 ? -3.076 7.742 -10.378 1.00 88.06 202 SER A N 1
ATOM 1532 C CA . SER A 1 202 ? -4.143 8.752 -10.342 1.00 88.06 202 SER A CA 1
ATOM 1533 C C . SER A 1 202 ? -4.968 8.779 -11.631 1.00 88.06 202 SER A C 1
ATOM 1535 O O . SER A 1 202 ? -6.196 8.781 -11.570 1.00 88.06 202 SER A O 1
ATOM 1537 N N . GLY A 1 203 ? -4.320 8.725 -12.798 1.00 82.75 203 GLY A N 1
ATOM 1538 C CA . GLY A 1 203 ? -4.994 8.635 -14.094 1.00 82.75 203 GLY A CA 1
ATOM 1539 C C . GLY A 1 203 ? -5.777 7.332 -14.260 1.00 82.75 203 GLY A C 1
ATOM 1540 O O . GLY A 1 203 ? -6.912 7.355 -14.733 1.00 82.75 203 GLY A O 1
ATOM 1541 N N . GLY A 1 204 ? -5.222 6.209 -13.794 1.00 82.69 204 GLY A N 1
ATOM 1542 C CA . GLY A 1 204 ? -5.920 4.925 -13.747 1.00 82.69 204 GLY A CA 1
ATOM 1543 C C . GLY A 1 204 ? -7.159 4.963 -12.850 1.00 82.69 204 GLY A C 1
ATOM 1544 O O . GLY A 1 204 ? -8.211 4.465 -13.241 1.00 82.69 204 GLY A O 1
ATOM 1545 N N . LEU A 1 205 ? -7.080 5.614 -11.687 1.00 84.06 205 LEU A N 1
ATOM 1546 C CA . LEU A 1 205 ? -8.216 5.774 -10.777 1.00 84.06 205 LEU A CA 1
ATOM 1547 C C . LEU A 1 205 ? -9.331 6.627 -11.400 1.00 84.06 205 LEU A C 1
ATOM 1549 O O . LEU A 1 205 ? -10.501 6.254 -11.329 1.00 84.06 205 LEU A O 1
ATOM 1553 N N . VAL A 1 206 ? -8.979 7.728 -12.072 1.00 85.38 206 VAL A N 1
ATOM 1554 C CA . VAL A 1 206 ? -9.944 8.544 -12.829 1.00 85.38 206 VAL A CA 1
ATOM 1555 C C . VAL A 1 206 ? -10.605 7.717 -13.932 1.00 85.38 206 VAL A C 1
ATOM 1557 O O . VAL A 1 206 ? -11.831 7.717 -14.042 1.00 85.38 206 VAL A O 1
ATOM 1560 N N . LEU A 1 207 ? -9.818 6.975 -14.716 1.00 82.31 207 LEU A N 1
ATOM 1561 C CA . LEU A 1 207 ? -10.336 6.115 -15.781 1.00 82.31 207 LEU A CA 1
ATOM 1562 C C . LEU A 1 207 ? -11.297 5.054 -15.230 1.00 82.31 207 LEU A C 1
ATOM 1564 O O . LEU A 1 207 ? -12.378 4.858 -15.781 1.00 82.31 207 LEU A O 1
ATOM 1568 N N . PHE A 1 208 ? -10.940 4.416 -14.116 1.00 82.31 208 PHE A N 1
ATOM 1569 C CA . PHE A 1 208 ? -11.785 3.432 -13.448 1.00 82.31 208 PHE A CA 1
ATOM 1570 C C . PHE A 1 208 ? -13.131 4.028 -13.010 1.00 82.31 208 PHE A C 1
ATOM 1572 O O . PHE A 1 208 ? -14.181 3.449 -13.287 1.00 82.31 208 PHE A O 1
ATOM 1579 N N . VAL A 1 209 ? -13.123 5.216 -12.394 1.00 85.12 209 VAL A N 1
ATOM 1580 C CA . VAL A 1 209 ? -14.353 5.917 -11.984 1.00 85.12 209 VAL A CA 1
ATOM 1581 C C . VAL A 1 209 ? -15.227 6.275 -13.189 1.00 85.12 209 VAL A C 1
ATOM 1583 O O . VAL A 1 209 ? -16.449 6.118 -13.130 1.00 85.12 209 VAL A O 1
ATOM 1586 N N . LEU A 1 210 ? -14.630 6.725 -14.297 1.00 83.94 210 LEU A N 1
ATOM 1587 C CA . LEU A 1 210 ? -15.363 7.030 -15.529 1.00 83.94 210 LEU A CA 1
ATOM 1588 C C . LEU A 1 210 ? -16.026 5.783 -16.127 1.00 83.94 210 LEU A C 1
ATOM 1590 O O . LEU A 1 210 ? -17.197 5.833 -16.500 1.00 83.94 210 LEU A O 1
ATOM 1594 N N . VAL A 1 211 ? -15.313 4.655 -16.167 1.00 83.69 211 VAL A N 1
ATOM 1595 C CA . VAL A 1 211 ? -15.872 3.377 -16.634 1.00 83.69 211 VAL A CA 1
ATOM 1596 C C . VAL A 1 211 ? -17.024 2.935 -15.733 1.00 83.69 211 VAL A C 1
ATOM 1598 O O . VAL A 1 211 ? -18.101 2.618 -16.235 1.00 83.69 211 VAL A O 1
ATOM 1601 N N . LEU A 1 212 ? -16.838 2.975 -14.411 1.00 84.38 212 LEU A N 1
ATOM 1602 C CA . LEU A 1 212 ? -17.864 2.579 -13.445 1.00 84.38 212 LEU A CA 1
ATOM 1603 C C . LEU A 1 212 ? -19.129 3.439 -13.583 1.00 84.38 212 LEU A C 1
ATOM 1605 O O . LEU A 1 212 ? -20.240 2.919 -13.667 1.00 84.38 212 LEU A O 1
ATOM 1609 N N . THR A 1 213 ? -18.968 4.763 -13.649 1.00 85.25 213 THR A N 1
ATOM 1610 C CA . THR A 1 213 ? -20.096 5.697 -13.788 1.00 85.25 213 THR A CA 1
ATOM 1611 C C . THR A 1 213 ? -20.806 5.560 -15.134 1.00 85.25 213 THR A C 1
ATOM 1613 O O . THR A 1 213 ? -22.036 5.631 -15.174 1.00 85.25 213 THR A O 1
ATOM 1616 N N . GLY A 1 214 ? -20.071 5.315 -16.222 1.00 84.25 214 GLY A N 1
ATOM 1617 C CA . GLY A 1 214 ? -20.647 4.996 -17.529 1.00 84.25 214 GLY A CA 1
ATOM 1618 C C . GLY A 1 214 ? -21.465 3.702 -17.503 1.00 84.25 214 GLY A C 1
ATOM 1619 O O . GLY A 1 214 ? -22.611 3.693 -17.951 1.00 84.25 214 GLY A O 1
ATOM 1620 N N . LEU A 1 215 ? -20.924 2.642 -16.895 1.00 82.25 215 LEU A N 1
ATOM 1621 C CA . LEU A 1 215 ? -21.597 1.347 -16.767 1.00 82.25 215 LEU A CA 1
ATOM 1622 C C . LEU A 1 215 ? -22.889 1.461 -15.945 1.00 82.25 215 LEU A C 1
ATOM 1624 O O . LEU A 1 215 ? -23.933 0.961 -16.350 1.00 82.25 215 LEU A O 1
ATOM 1628 N N . MET A 1 216 ? -22.848 2.190 -14.827 1.00 84.31 216 MET A N 1
ATOM 1629 C CA .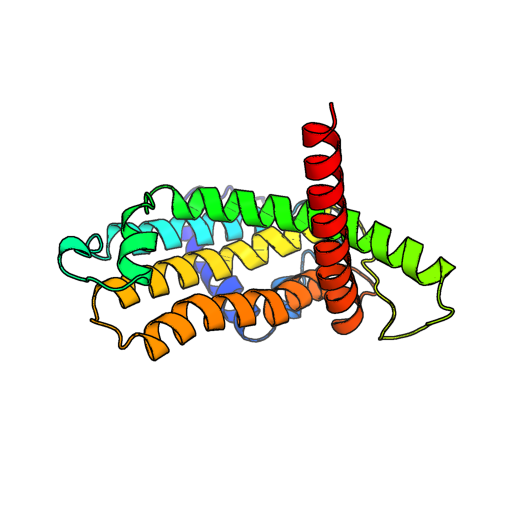 MET A 1 216 ? -24.031 2.443 -13.999 1.00 84.31 216 MET A CA 1
ATOM 1630 C C . MET A 1 216 ? -25.126 3.208 -14.749 1.00 84.31 216 MET A C 1
ATOM 1632 O O . MET A 1 216 ? -26.309 2.975 -14.506 1.00 84.31 216 MET A O 1
ATOM 1636 N N . ARG A 1 217 ? -24.758 4.137 -15.639 1.00 84.19 217 ARG A N 1
ATOM 1637 C CA . ARG A 1 217 ? -25.730 4.849 -16.482 1.00 84.19 217 ARG A CA 1
ATOM 1638 C C . ARG A 1 217 ? -26.339 3.932 -17.537 1.00 84.19 217 ARG A C 1
ATOM 1640 O O . ARG A 1 217 ? -27.539 4.019 -17.755 1.00 84.19 217 ARG A O 1
ATOM 1647 N N . LEU A 1 218 ? -25.539 3.049 -18.134 1.00 75.56 218 LEU A N 1
ATOM 1648 C CA . LEU A 1 218 ? -26.012 2.062 -19.104 1.00 75.56 218 LEU A CA 1
ATOM 1649 C C . LEU A 1 218 ? -26.999 1.076 -18.465 1.00 75.56 218 LEU A C 1
ATOM 1651 O O . LEU A 1 218 ? -28.069 0.858 -19.012 1.00 75.56 218 LEU A O 1
ATOM 1655 N N . VAL A 1 219 ? -26.682 0.551 -17.278 1.00 78.25 219 VAL A N 1
ATOM 1656 C CA . VAL A 1 219 ? -27.567 -0.365 -16.535 1.00 78.25 219 VAL A CA 1
ATOM 1657 C C . VAL A 1 219 ? -28.890 0.299 -16.151 1.00 78.25 219 VAL A C 1
ATOM 1659 O O . VAL A 1 219 ? -29.908 -0.367 -16.118 1.00 78.25 219 VAL A O 1
ATOM 1662 N N . LYS A 1 220 ? -28.901 1.608 -15.877 1.00 79.19 220 LYS A N 1
ATOM 1663 C CA . LYS A 1 220 ? -30.146 2.351 -15.615 1.00 79.19 220 LYS A CA 1
ATOM 1664 C C . LYS A 1 220 ? -30.974 2.639 -16.871 1.00 79.19 220 LYS A C 1
ATOM 1666 O O . LYS A 1 220 ? -32.110 3.080 -16.735 1.00 79.19 220 LYS A O 1
ATOM 1671 N N . ALA A 1 221 ? -30.387 2.495 -18.056 1.00 71.50 221 ALA A N 1
ATOM 1672 C CA . ALA A 1 221 ? -31.037 2.762 -19.336 1.00 71.50 221 ALA A CA 1
ATOM 1673 C C . ALA A 1 221 ? -31.613 1.495 -19.996 1.00 71.50 221 ALA A C 1
ATOM 1675 O O . ALA A 1 221 ? -32.325 1.620 -20.991 1.00 71.50 221 ALA A O 1
ATOM 1676 N N . ILE A 1 222 ? -31.287 0.314 -19.459 1.00 65.75 222 ILE A N 1
ATOM 1677 C CA . ILE A 1 222 ? -31.823 -1.003 -19.836 1.00 65.75 222 ILE A CA 1
ATOM 1678 C C . ILE A 1 222 ? -32.913 -1.371 -18.830 1.00 65.75 222 ILE A C 1
ATOM 1680 O O . ILE A 1 222 ? -33.973 -1.852 -19.280 1.00 65.75 222 ILE A O 1
#

Foldseek 3Di:
DPPPPPDDLVVLQVLLVVLLVCLVVPVLVSCVVQAQVLAQDPNLLSSLVNLLVLLQVLCVVLPPQPLVPPPDPVSVVLVPDDSNCQLVVLLVVLLVLLLLLVVLLVVLLVVCVVVDPDDDQQRQDFAHHSSLSNSLSSSLSSNLSSVVSNLSSVCSVDVDDNVRVCCSVPVSVCCSLQPSSLSSSQSRGPPHHSNNSNCSRVSSVVSVVVVVVVVVVVVVVD

pLDDT: mean 80.85, std 12.66, range [34.84, 96.19]